Protein AF-A0A067FEU2-F1 (afdb_monomer_lite)

Foldseek 3Di:
DVVVVVVVLVVVCVVCLQDLVSLVVSLVSCVVVVNLVVSVVSLVVSVVVVYDPVSLVVVLVSCVVVVVLVVSLVSLVVNCVSCVPDLVSLLVNLVSCLVVLNLVVSLVSLVSNQVSCLVPVDPCNLVSLLSNLVCCCVRDPPNPLVVSVVSLVVCVVRDDPVSCPVSVVSVVVSCVVPHPPQPVLVVVLVVLLVVLVVVCVVPVLPLVSLVVNLVSVVVNLPPVVNVVSLVSNLVPDDDQPDPVSVVSSLVSLVVVLVCCVPRVVCLPVSLVSLVVSVVCCVVRPLDDPPPVSLVVSLVSCVVVVNVVVNLVSLVVVCVSPVQEPVSLLVNLVSCVVVVVNVVSVVSLVSSVPDPHHDCVVSSVD

Organism: Citrus sinensis (NCBI:txid2711)

Secondary structure (DSSP, 8-state):
-HHHHHHHHHHHHHH-TT-HHHHHHHHHHHHHTT-HHHHHHHHHHHHHT---HHHHHHHHHHHHHTT-HHHHHHHHHHHHHH-TT-HHHHHHHHHHHHHHT-HHHHHHHHHHHHHHHHHTT-TTHHHHHHHHHHHHHHS-SS--HHHHHHHHHHHHHHS-TTTHHHHHHHHHHHHHHHS-HHHHHHHHHHHHHHHHHHHHHH-TT-HHHHHHHHHHHHHHT-HHHHHHHHHHHHHSPPPTT-HHHHHHHHHHHHHHHHHIIIII--HHHHHHHHHHHHHHHHHH-TT---HHHHHHHHHHHHHTT-HHHHHHHHHHHHHH-TT-HHHHHHHHHHHHHTT-HHHHHHHHHHHHT-S--S-GGGT--

Sequence (365 aa):
FIDHGRNAWDRVVTLSPRVDQLWNNYIRMEENLGNVAGARQIFERWMHWMPDHEGWLSYIKFKLRYNEVQRARHIFERLVQCHPYNLSAWINFADFEMKMGEVDRARNVYECAVEIFLADDHDEAEQLFVAFAKFEEMGCNCKETDRARCIYKFALDRIPKGRAEDLYRKFLAFEKQYGDREGIEDAIAGKMRLQYEDGVRKNPMNYDTWFDYIRLEERVGNQERVREVYERAIANVPPAEEKRYWQRYIYLWINYALYKEVDAGDLERTRDVYRTLFIFYFSFSPRMEERRIFKKYIEMELCLGNIDPCRKLYEKYLEWSPENCYAWSKYTELEKSLDETERARAIFELAIAQPILDLPEFLWK

Radius of gyration: 33.31 Å; chains: 1; bounding box: 72×47×94 Å

pLDDT: mean 75.09, std 8.38, range [49.53, 86.19]

InterPro domains:
  IPR003107 HAT (Half-A-TPR) repeat [SM00386] (2-32)
  IPR003107 HAT (Half-A-TPR) repeat [SM00386] (34-65)
  IPR003107 HAT (Half-A-TPR) repeat [SM00386] (67-99)
  IPR003107 HAT (Half-A-TPR) repeat [SM00386] (101-138)
  IPR003107 HAT (Half-A-TPR) repeat [SM00386] (143-177)
  IPR003107 HAT (Half-A-TPR) repeat [SM00386] (187-219)
  IPR003107 HAT (Half-A-TPR) repeat [SM00386] (221-255)
  IPR003107 HAT (Half-A-TPR) repeat [SM00386] (265-303)
  IPR003107 HAT (Half-A-TPR) repeat [SM00386] (305-337)
  IPR011990 Tetratricopeptide-like helical domain superfamily [G3DSA:1.25.40.10] (1-189)
  IPR011990 Tetratricopeptide-like helical domain superfamily [G3DSA:1.25.40.10] (190-365)
  IPR011990 Tetratricopeptide-like helical domain superfamily [SSF48452] (2-360)
  IPR045075 Pre-mRNA-splicing factor Syf1-like [PTHR11246] (2-275)
  IPR055430 Pre-mRNA-splicing factor Syf1/CRNKL1-like, C-terminal HAT-repeats domain [PF23231] (5-116)
  IPR055433 Pre-mRNA-splicing factor Syf1-like, N-terminal HAT-repeats domain [PF23233] (194-349)

Structure (mmCIF, N/CA/C/O backbone):
data_AF-A0A067FEU2-F1
#
_entry.id   AF-A0A067FEU2-F1
#
loop_
_atom_site.group_PDB
_atom_site.id
_atom_site.type_symbol
_atom_site.label_atom_id
_atom_site.label_alt_id
_atom_site.label_comp_id
_atom_site.label_asym_id
_atom_site.label_entity_id
_atom_site.label_seq_id
_atom_site.pdbx_PDB_ins_code
_atom_site.Cartn_x
_atom_site.Cartn_y
_atom_site.Cartn_z
_atom_site.occupancy
_atom_site.B_iso_or_equiv
_atom_site.auth_seq_id
_atom_site.auth_comp_id
_atom_site.auth_asym_id
_atom_site.auth_atom_id
_atom_site.pdbx_PDB_model_num
ATOM 1 N N . PHE A 1 1 ? -12.086 -26.401 53.194 1.00 63.09 1 PHE A N 1
ATOM 2 C CA . PHE A 1 1 ? -11.079 -26.527 52.115 1.00 63.09 1 PHE A CA 1
ATOM 3 C C . PHE A 1 1 ? -11.127 -25.367 51.124 1.00 63.09 1 PHE A C 1
ATOM 5 O O . PHE A 1 1 ? -10.088 -24.762 50.903 1.00 63.09 1 PHE A O 1
ATOM 12 N N . ILE A 1 2 ? -12.297 -24.996 50.588 1.00 73.81 2 ILE A N 1
ATOM 13 C CA . ILE A 1 2 ? -12.435 -23.909 49.594 1.00 73.81 2 ILE A CA 1
ATOM 14 C C . ILE A 1 2 ? -11.912 -22.558 50.116 1.00 73.81 2 ILE A C 1
ATOM 16 O O . ILE A 1 2 ? -11.103 -21.927 49.444 1.00 73.81 2 ILE A O 1
ATOM 20 N N . ASP A 1 3 ? -12.261 -22.162 51.343 1.00 77.94 3 ASP A N 1
ATOM 21 C CA . ASP A 1 3 ? -11.813 -20.872 51.904 1.00 77.94 3 ASP A CA 1
ATOM 22 C C . ASP A 1 3 ? -10.305 -20.816 52.181 1.00 77.94 3 ASP A C 1
ATOM 24 O O . ASP A 1 3 ? -9.683 -19.763 52.089 1.00 77.94 3 ASP A O 1
ATOM 28 N N . HIS A 1 4 ? -9.682 -21.967 52.456 1.00 79.06 4 HIS A N 1
ATOM 29 C CA . HIS A 1 4 ? -8.224 -22.046 52.568 1.00 79.06 4 HIS A CA 1
ATOM 30 C C . HIS A 1 4 ? -7.561 -21.874 51.195 1.00 79.06 4 HIS A C 1
ATOM 32 O O . HIS A 1 4 ? -6.531 -21.212 51.097 1.00 79.06 4 HIS A O 1
ATOM 38 N N . GLY A 1 5 ? -8.180 -22.411 50.136 1.00 79.88 5 GLY A N 1
ATOM 39 C CA . GLY A 1 5 ? -7.764 -22.188 48.752 1.00 79.88 5 GLY A CA 1
ATOM 40 C C . GLY A 1 5 ? -7.872 -20.720 48.337 1.00 79.88 5 GLY A C 1
ATOM 41 O O . GLY A 1 5 ? -6.917 -20.184 47.786 1.00 79.88 5 GLY A O 1
ATOM 42 N N . ARG A 1 6 ? -8.978 -20.041 48.678 1.00 83.12 6 ARG A N 1
ATOM 43 C CA . ARG A 1 6 ? -9.155 -18.592 48.445 1.00 83.12 6 ARG A CA 1
ATOM 44 C C . ARG A 1 6 ? -8.090 -17.761 49.149 1.00 83.12 6 ARG A C 1
ATOM 46 O O . ARG A 1 6 ? -7.426 -16.959 48.507 1.00 83.12 6 ARG A O 1
ATOM 53 N N . ASN A 1 7 ? -7.843 -18.032 50.431 1.00 83.19 7 ASN A N 1
ATOM 54 C CA . ASN A 1 7 ? -6.806 -17.336 51.198 1.00 83.19 7 ASN A CA 1
ATOM 55 C C . ASN A 1 7 ? -5.394 -17.555 50.625 1.00 83.19 7 ASN A C 1
ATOM 57 O O . ASN A 1 7 ? -4.567 -16.642 50.658 1.00 83.19 7 ASN A O 1
ATOM 61 N N . ALA A 1 8 ? -5.103 -18.753 50.106 1.00 83.12 8 ALA A N 1
ATOM 62 C CA . ALA A 1 8 ? -3.834 -19.035 49.444 1.00 83.12 8 ALA A CA 1
ATOM 63 C C . ALA A 1 8 ? -3.700 -18.239 48.138 1.00 83.12 8 ALA A C 1
ATOM 65 O O . ALA A 1 8 ? -2.690 -17.561 47.946 1.00 83.12 8 ALA A O 1
ATOM 66 N N . TRP A 1 9 ? -4.727 -18.254 47.284 1.00 82.81 9 TRP A N 1
ATOM 67 C CA . TRP A 1 9 ? -4.737 -17.477 46.044 1.00 82.81 9 TRP A CA 1
ATOM 68 C C . TRP A 1 9 ? -4.676 -15.971 46.293 1.00 82.81 9 TRP A C 1
ATOM 70 O O . TRP A 1 9 ? -3.902 -15.287 45.631 1.00 82.81 9 TRP A O 1
ATOM 80 N N . ASP A 1 10 ? -5.398 -15.450 47.284 1.00 83.56 10 ASP A N 1
ATOM 81 C CA . ASP A 1 10 ? -5.357 -14.031 47.643 1.00 83.56 10 ASP A CA 1
ATOM 82 C C . ASP A 1 10 ? -3.965 -13.579 48.090 1.00 83.56 10 ASP A C 1
ATOM 84 O O . ASP A 1 10 ? -3.508 -12.510 47.683 1.00 83.56 10 ASP A O 1
ATOM 88 N N . ARG A 1 11 ? -3.255 -14.400 48.873 1.00 82.19 11 ARG A N 1
ATOM 89 C CA . ARG A 1 11 ? -1.849 -14.139 49.226 1.00 82.19 11 ARG A CA 1
ATOM 90 C C . ARG A 1 11 ? -0.932 -14.184 48.009 1.00 82.19 11 ARG A C 1
ATOM 92 O O . ARG A 1 11 ? -0.100 -13.306 47.840 1.00 82.19 11 ARG A O 1
ATOM 99 N N . VAL A 1 12 ? -1.081 -15.186 47.149 1.00 83.75 12 VAL A N 1
ATOM 100 C CA . VAL A 1 12 ? -0.236 -15.353 45.955 1.00 83.75 12 VAL A CA 1
ATOM 101 C C . VAL A 1 12 ? -0.394 -14.171 44.999 1.00 83.75 12 VAL A C 1
ATOM 103 O O . VAL A 1 12 ? 0.584 -13.604 44.517 1.00 83.75 12 VAL A O 1
ATOM 106 N N . VAL A 1 13 ? -1.635 -13.758 44.782 1.00 80.75 13 VAL A N 1
ATOM 107 C CA . VAL A 1 13 ? -1.997 -12.670 43.882 1.00 80.75 13 VAL A CA 1
ATOM 108 C C . VAL A 1 13 ? -1.584 -11.298 44.435 1.00 80.75 13 VAL A C 1
ATOM 110 O O . VAL A 1 13 ? -1.183 -10.426 43.668 1.00 80.75 13 VAL A O 1
ATOM 113 N N . THR A 1 14 ? -1.623 -11.099 45.756 1.00 81.44 14 THR A N 1
ATOM 114 C CA . THR A 1 14 ? -1.113 -9.862 46.380 1.00 81.44 14 THR A CA 1
ATOM 115 C C . THR A 1 14 ? 0.412 -9.794 46.403 1.00 81.44 14 THR A C 1
ATOM 117 O O . THR A 1 14 ? 0.970 -8.709 46.264 1.00 81.44 14 THR A O 1
ATOM 120 N N . LEU A 1 15 ? 1.098 -10.933 46.533 1.00 80.31 15 LEU A N 1
ATOM 121 C CA . LEU A 1 15 ? 2.562 -10.999 46.511 1.00 80.31 15 LEU A CA 1
ATOM 122 C C . LEU A 1 15 ? 3.144 -10.860 45.099 1.00 80.31 15 LEU A C 1
ATOM 124 O O . LEU A 1 15 ? 4.279 -10.417 44.941 1.00 80.31 15 LEU A O 1
ATOM 128 N N . SER A 1 16 ? 2.409 -11.265 44.064 1.00 76.38 16 SER A N 1
ATOM 129 C CA . SER A 1 16 ? 2.882 -11.240 42.673 1.00 76.38 16 SER A CA 1
ATOM 130 C C . SER A 1 16 ? 1.790 -10.777 41.699 1.00 76.38 16 SER A C 1
ATOM 132 O O . SER A 1 16 ? 1.332 -11.556 40.861 1.00 76.38 16 SER A O 1
ATOM 134 N N . PRO A 1 17 ? 1.391 -9.492 41.757 1.00 75.50 17 PRO A N 1
ATOM 135 C CA . PRO A 1 17 ? 0.257 -8.971 40.991 1.00 75.50 17 PRO A CA 1
ATOM 136 C C . PRO A 1 17 ? 0.505 -8.869 39.480 1.00 75.50 17 PRO A C 1
ATOM 138 O O . PRO A 1 17 ? -0.455 -8.762 38.727 1.00 75.50 17 PRO A O 1
ATOM 141 N N . ARG A 1 18 ? 1.762 -8.932 39.020 1.00 73.19 18 ARG A N 1
ATOM 142 C CA . ARG A 1 18 ? 2.135 -8.827 37.594 1.00 73.19 18 ARG A CA 1
ATOM 143 C C . ARG A 1 18 ? 2.068 -10.147 36.818 1.00 73.19 18 ARG A C 1
ATOM 145 O O . ARG A 1 18 ? 2.332 -10.156 35.624 1.00 73.19 18 ARG A O 1
ATOM 152 N N . VAL A 1 19 ? 1.795 -11.271 37.483 1.00 80.44 19 VAL A N 1
ATOM 153 C CA . VAL A 1 19 ? 1.777 -12.585 36.826 1.00 80.44 19 VAL A CA 1
ATOM 154 C C . VAL A 1 19 ? 0.343 -12.945 36.447 1.00 80.44 19 VAL A C 1
ATOM 156 O O . VAL A 1 19 ? -0.410 -13.501 37.248 1.00 80.44 19 VAL A O 1
ATOM 159 N N . ASP A 1 20 ? -0.022 -12.671 35.197 1.00 77.81 20 ASP A N 1
ATOM 160 C CA . ASP A 1 20 ? -1.381 -12.859 34.669 1.00 77.81 20 ASP A CA 1
ATOM 161 C C . ASP A 1 20 ? -1.891 -14.303 34.784 1.00 77.81 20 ASP A C 1
ATOM 163 O O . ASP A 1 20 ? -3.073 -14.548 35.035 1.00 77.81 20 ASP A O 1
ATOM 167 N N . GLN A 1 21 ? -0.995 -15.291 34.689 1.00 82.88 21 GLN A N 1
ATOM 168 C CA . GLN A 1 21 ? -1.349 -16.702 34.863 1.00 82.88 21 GLN A CA 1
ATOM 169 C C . GLN A 1 21 ? -1.930 -17.006 36.253 1.00 82.88 21 GLN A C 1
ATOM 171 O O . GLN A 1 21 ? -2.812 -17.859 36.372 1.00 82.88 21 GLN A O 1
ATOM 176 N N . LEU A 1 22 ? -1.466 -16.321 37.305 1.00 84.12 22 LEU A N 1
ATOM 177 C CA . LEU A 1 22 ? -1.954 -16.536 38.672 1.00 84.12 22 LEU A CA 1
ATOM 178 C C . LEU A 1 22 ? -3.388 -16.029 38.820 1.00 84.12 22 LEU A C 1
ATOM 180 O O . LEU A 1 22 ? -4.237 -16.737 39.362 1.00 84.12 22 LEU A O 1
ATOM 184 N N . TRP A 1 23 ? -3.672 -14.851 38.267 1.00 83.06 23 TRP A N 1
ATOM 185 C CA . TRP A 1 23 ? -5.020 -14.293 38.224 1.00 83.06 23 TRP A CA 1
ATOM 186 C C . TRP A 1 23 ? -5.969 -15.180 37.420 1.00 83.06 23 TRP A C 1
ATOM 188 O O . TRP A 1 23 ? -7.028 -15.550 37.924 1.00 83.06 23 TRP A O 1
ATOM 198 N N . ASN A 1 24 ? -5.561 -15.610 36.224 1.00 83.38 24 ASN A N 1
ATOM 199 C CA . ASN A 1 24 ? -6.358 -16.501 35.378 1.00 83.38 24 ASN A CA 1
ATOM 200 C C . ASN A 1 24 ? -6.674 -17.838 36.064 1.00 83.38 24 ASN A C 1
ATOM 202 O O . ASN A 1 24 ? -7.804 -18.325 35.991 1.00 83.38 24 ASN A O 1
ATOM 206 N N . ASN A 1 25 ? -5.706 -18.425 36.773 1.00 84.00 25 ASN A N 1
ATOM 207 C CA . ASN A 1 25 ? -5.923 -19.656 37.531 1.00 84.00 25 ASN A CA 1
ATOM 208 C C . ASN A 1 25 ? -6.874 -19.451 38.720 1.00 84.00 25 ASN A C 1
ATOM 210 O O . ASN A 1 25 ? -7.720 -20.315 38.965 1.00 84.00 25 ASN A O 1
ATOM 214 N N . TYR A 1 26 ? -6.778 -18.314 39.416 1.00 82.94 26 TYR A N 1
ATOM 215 C CA . TYR A 1 26 ? -7.684 -17.979 40.515 1.00 82.94 26 TYR A CA 1
ATOM 216 C C . TYR A 1 26 ? -9.119 -17.745 40.021 1.00 82.94 26 TYR A C 1
ATOM 218 O O . TYR A 1 26 ? -10.072 -18.292 40.574 1.00 82.94 26 TYR A O 1
ATOM 226 N N . ILE A 1 27 ? -9.274 -17.017 38.915 1.00 84.25 27 ILE A N 1
ATOM 227 C CA . ILE A 1 27 ? -10.567 -16.796 38.260 1.00 84.25 27 ILE A CA 1
ATOM 228 C C . ILE A 1 27 ? -11.171 -18.127 37.813 1.00 84.25 27 ILE A C 1
ATOM 230 O O . ILE A 1 27 ? -12.329 -18.400 38.118 1.00 84.25 27 ILE A O 1
ATOM 234 N N . ARG A 1 28 ? -10.387 -18.996 37.162 1.00 83.38 28 ARG A N 1
ATOM 235 C CA . ARG A 1 28 ? -10.848 -20.324 36.731 1.00 83.38 28 ARG A CA 1
ATOM 236 C C . ARG A 1 28 ? -11.311 -21.183 37.909 1.00 83.38 28 ARG A C 1
ATOM 238 O O . ARG A 1 28 ? -12.277 -21.929 37.773 1.00 83.38 28 ARG A O 1
ATOM 245 N N . MET A 1 29 ? -10.651 -21.081 39.065 1.00 84.31 29 MET A N 1
ATOM 246 C CA . MET A 1 29 ? -11.108 -21.748 40.285 1.00 84.31 29 MET A CA 1
ATOM 247 C C . MET A 1 29 ? -12.489 -21.234 40.716 1.00 84.31 29 MET A C 1
ATOM 249 O O . MET A 1 29 ? -13.373 -22.052 40.961 1.00 84.31 29 MET A O 1
ATOM 253 N N . GLU A 1 30 ? -12.702 -19.917 40.790 1.00 82.69 30 GLU A N 1
ATOM 254 C CA . GLU A 1 30 ? -14.010 -19.357 41.174 1.00 82.69 30 GLU A CA 1
ATOM 255 C C . GLU A 1 30 ? -15.107 -19.635 40.132 1.00 82.69 30 GLU A C 1
ATOM 257 O O . GLU A 1 30 ? -16.259 -19.860 40.508 1.00 82.69 30 GLU A O 1
ATOM 262 N N . GLU A 1 31 ? -14.765 -19.691 38.840 1.00 81.38 31 GLU A N 1
ATOM 263 C CA . GLU A 1 31 ? -15.691 -20.106 37.777 1.00 81.38 31 GLU A CA 1
ATOM 264 C C . GLU A 1 31 ? -16.116 -21.569 37.926 1.00 81.38 31 GLU A C 1
ATOM 266 O O . GLU A 1 31 ? -17.307 -21.867 37.851 1.00 81.38 31 GLU A O 1
ATOM 271 N N . ASN A 1 32 ? -15.174 -22.475 38.214 1.00 83.94 32 ASN A N 1
ATOM 272 C CA . ASN A 1 32 ? -15.478 -23.888 38.467 1.00 83.94 32 ASN A CA 1
ATOM 273 C C . ASN A 1 32 ? -16.367 -24.085 39.706 1.00 83.94 32 ASN A C 1
ATOM 275 O O . ASN A 1 32 ? -17.095 -25.069 39.798 1.00 83.94 32 ASN A O 1
ATOM 279 N N . LEU A 1 33 ? -16.313 -23.149 40.656 1.00 82.94 33 LEU A N 1
ATOM 280 C CA . LEU A 1 33 ? -17.170 -23.124 41.841 1.00 82.94 33 LEU A CA 1
ATOM 281 C C . LEU A 1 33 ? -18.539 -22.465 41.581 1.00 82.94 33 LEU A C 1
ATOM 283 O O . LEU A 1 33 ? -19.363 -22.407 42.493 1.00 82.94 33 LEU A O 1
ATOM 287 N N . GLY A 1 34 ? -18.789 -21.947 40.372 1.00 80.88 34 GLY A N 1
ATOM 288 C CA . GLY A 1 34 ? -20.023 -21.243 40.007 1.00 80.88 34 GLY A CA 1
ATOM 289 C C . GLY A 1 34 ? -20.164 -19.848 40.630 1.00 80.88 34 GLY A C 1
ATOM 290 O O . GLY A 1 34 ? -21.225 -19.229 40.537 1.00 80.88 34 GLY A O 1
ATOM 291 N N . ASN A 1 35 ? -19.113 -19.318 41.265 1.00 85.00 35 ASN A N 1
ATOM 292 C CA . ASN A 1 35 ? -19.154 -18.036 41.965 1.00 85.00 35 ASN A CA 1
ATOM 293 C C . ASN A 1 35 ? -18.825 -16.862 41.028 1.00 85.00 35 ASN A C 1
ATOM 295 O O . ASN A 1 35 ? -17.770 -16.228 41.103 1.00 85.00 35 ASN A O 1
ATOM 299 N N . VAL A 1 36 ? -19.777 -16.525 40.158 1.00 81.44 36 VAL A N 1
ATOM 300 C CA . VAL A 1 36 ? -19.650 -15.431 39.174 1.00 81.44 36 VAL A CA 1
ATOM 301 C C . VAL A 1 36 ? -19.446 -14.064 39.849 1.00 81.44 36 VAL A C 1
ATOM 303 O O . VAL A 1 36 ? -18.829 -13.162 39.284 1.00 81.44 36 VAL A O 1
ATOM 306 N N . ALA A 1 37 ? -19.970 -13.862 41.062 1.00 82.50 37 ALA A N 1
ATOM 307 C CA . ALA A 1 37 ? -19.765 -12.626 41.821 1.00 82.50 37 ALA A CA 1
ATOM 308 C C . ALA A 1 37 ? -18.325 -12.501 42.346 1.00 82.50 37 ALA A C 1
ATOM 310 O O . ALA A 1 37 ? -17.720 -11.440 42.191 1.00 82.50 37 ALA A O 1
ATOM 311 N N . GLY A 1 38 ? -17.761 -13.586 42.885 1.00 82.12 38 GLY A N 1
ATOM 312 C CA . GLY A 1 38 ? -16.362 -13.636 43.322 1.00 82.12 38 GLY A CA 1
ATOM 313 C C . GLY A 1 38 ? -15.387 -13.443 42.164 1.00 82.12 38 GLY A C 1
ATOM 314 O O . GLY A 1 38 ? -14.509 -12.586 42.241 1.00 82.12 38 GLY A O 1
ATOM 315 N N . ALA A 1 39 ? -15.609 -14.139 41.043 1.00 82.94 39 ALA A N 1
ATOM 316 C CA . ALA A 1 39 ? -14.800 -13.969 39.835 1.00 82.94 39 ALA A CA 1
ATOM 317 C C . ALA A 1 39 ? -14.766 -12.503 39.359 1.00 82.94 39 ALA A C 1
ATOM 319 O O . ALA A 1 39 ? -13.707 -11.989 39.009 1.00 82.94 39 ALA A O 1
ATOM 320 N N . ARG A 1 40 ? -15.900 -11.785 39.423 1.00 83.06 40 ARG A N 1
ATOM 321 C CA . ARG A 1 40 ? -15.969 -10.350 39.086 1.00 83.06 40 ARG A CA 1
ATOM 322 C C . ARG A 1 40 ? -15.129 -9.477 40.015 1.00 83.06 40 ARG A C 1
ATOM 324 O O . ARG A 1 40 ? -14.421 -8.605 39.529 1.00 83.06 40 ARG A O 1
ATOM 331 N N . GLN A 1 41 ? -15.195 -9.703 41.325 1.00 85.06 41 GLN A N 1
ATOM 332 C CA . GLN A 1 41 ? -14.386 -8.939 42.280 1.00 85.06 41 GLN A CA 1
ATOM 333 C C . GLN A 1 41 ? -12.889 -9.162 42.057 1.00 85.06 41 GLN A C 1
ATOM 335 O O . GLN A 1 41 ? -12.107 -8.218 42.142 1.00 85.06 41 GLN A O 1
ATOM 340 N N . ILE A 1 42 ? -12.496 -10.393 41.718 1.00 83.38 42 ILE A N 1
ATOM 341 C CA . ILE A 1 42 ? -11.107 -10.722 41.389 1.00 83.38 42 ILE A CA 1
ATOM 342 C C . ILE A 1 42 ? -10.674 -9.990 40.118 1.00 83.38 42 ILE A C 1
ATOM 344 O O . ILE A 1 42 ? -9.600 -9.397 40.118 1.00 83.38 42 ILE A O 1
ATOM 348 N N . PHE A 1 43 ? -11.511 -9.965 39.076 1.00 83.31 43 PHE A N 1
ATOM 349 C CA . PHE A 1 43 ? -11.232 -9.191 37.866 1.00 83.31 43 PHE A CA 1
ATOM 350 C C . PHE A 1 43 ? -11.105 -7.689 38.142 1.00 83.31 43 PHE A C 1
ATOM 352 O O . PHE A 1 43 ? -10.131 -7.093 37.703 1.00 83.31 43 PHE A O 1
ATOM 359 N N . GLU A 1 44 ? -12.012 -7.069 38.903 1.00 83.94 44 GLU A N 1
ATOM 360 C CA . GLU A 1 44 ? -11.884 -5.643 39.254 1.00 83.94 44 GLU A CA 1
ATOM 361 C C . GLU A 1 44 ? -10.600 -5.362 40.046 1.00 83.94 44 GLU A C 1
ATOM 363 O O . GLU A 1 44 ? -9.910 -4.373 39.789 1.00 83.94 44 GLU A O 1
ATOM 368 N N . ARG A 1 45 ? -10.228 -6.265 40.966 1.00 83.06 45 ARG A N 1
ATOM 369 C CA . ARG A 1 45 ? -8.962 -6.162 41.700 1.00 83.06 45 ARG A CA 1
ATOM 370 C C . ARG A 1 45 ? -7.763 -6.309 40.770 1.00 83.06 45 ARG A C 1
ATOM 372 O O . ARG A 1 45 ? -6.783 -5.600 40.959 1.00 83.06 45 ARG A O 1
ATOM 379 N N . TRP A 1 46 ? -7.838 -7.191 39.778 1.00 82.25 46 TRP A N 1
ATOM 380 C CA . TRP A 1 46 ? -6.792 -7.363 38.773 1.00 82.25 46 TRP A CA 1
ATOM 381 C C . TRP A 1 46 ? -6.636 -6.102 37.922 1.00 82.25 46 TRP A C 1
ATOM 383 O O . TRP A 1 46 ? -5.523 -5.611 37.780 1.00 82.25 46 TRP A O 1
ATOM 393 N N . MET A 1 47 ? -7.744 -5.512 37.461 1.00 81.88 47 MET A N 1
ATOM 394 C CA . MET A 1 47 ? -7.742 -4.288 36.650 1.00 81.88 47 MET A CA 1
ATOM 395 C C . MET A 1 47 ? -7.179 -3.069 37.394 1.00 81.88 47 MET A C 1
ATOM 397 O O . MET A 1 47 ? -6.626 -2.174 36.759 1.00 81.88 47 MET A O 1
ATOM 401 N N . HIS A 1 48 ? -7.263 -3.034 38.729 1.00 80.94 48 HIS A N 1
ATOM 402 C CA . HIS A 1 48 ? -6.621 -1.985 39.530 1.00 80.94 48 HIS A CA 1
ATOM 403 C C . HIS A 1 48 ? -5.092 -1.973 39.381 1.00 80.94 48 HIS A C 1
ATOM 405 O O . HIS A 1 48 ? -4.474 -0.916 39.460 1.00 80.94 48 HIS A O 1
ATOM 411 N N . TRP A 1 49 ? -4.482 -3.131 39.117 1.00 78.00 49 TRP A N 1
ATOM 412 C CA . TRP A 1 49 ? -3.042 -3.248 38.878 1.00 78.00 49 TRP A CA 1
ATOM 413 C C . TRP A 1 49 ? -2.629 -2.913 37.439 1.00 78.00 49 TRP A C 1
ATOM 415 O O . TRP A 1 49 ? -1.449 -3.041 37.127 1.00 78.00 49 TRP A O 1
ATOM 425 N N . MET A 1 50 ? -3.573 -2.483 36.590 1.00 73.06 50 MET A N 1
ATOM 426 C CA . MET A 1 50 ? -3.367 -2.175 35.169 1.00 73.06 50 MET A CA 1
ATOM 427 C C . MET A 1 50 ? -2.622 -3.300 34.428 1.00 73.06 50 MET A C 1
ATOM 429 O O . MET A 1 50 ? -1.467 -3.128 34.037 1.00 73.06 50 MET A O 1
ATOM 433 N N . PRO A 1 51 ? -3.262 -4.469 34.249 1.00 75.50 51 PRO A N 1
ATOM 434 C CA . PRO A 1 51 ? -2.646 -5.592 33.563 1.00 75.50 51 PRO A CA 1
ATOM 435 C C . PRO A 1 51 ? -2.452 -5.303 32.074 1.00 75.50 51 PRO A C 1
ATOM 437 O O . PRO A 1 51 ? -3.004 -4.338 31.524 1.00 75.50 51 PRO A O 1
ATOM 440 N N . ASP A 1 52 ? -1.671 -6.167 31.429 1.00 76.00 52 ASP A N 1
ATOM 441 C CA . ASP A 1 52 ? -1.434 -6.105 29.992 1.00 76.00 52 ASP A CA 1
ATOM 442 C C . ASP A 1 52 ? -2.737 -6.353 29.203 1.00 76.00 52 ASP A C 1
ATOM 444 O O . ASP A 1 52 ? -3.747 -6.826 29.741 1.00 76.00 52 ASP A O 1
ATOM 448 N N . HIS A 1 53 ? -2.725 -6.030 27.912 1.00 75.00 53 HIS A N 1
ATOM 449 C CA . HIS A 1 53 ? -3.867 -6.127 27.000 1.00 75.00 53 HIS A CA 1
ATOM 450 C C . HIS A 1 53 ? -4.585 -7.491 27.070 1.00 75.00 53 HIS A C 1
ATOM 452 O O . HIS A 1 53 ? -5.819 -7.551 27.057 1.00 75.00 53 HIS A O 1
ATOM 458 N N . GLU A 1 54 ? -3.845 -8.592 27.233 1.00 78.38 54 GLU A N 1
ATOM 459 C CA . GLU A 1 54 ? -4.422 -9.937 27.368 1.00 78.38 54 GLU A CA 1
ATOM 460 C C . GLU A 1 54 ? -5.284 -10.121 28.629 1.00 78.38 54 GLU A C 1
ATOM 462 O O . GLU A 1 54 ? -6.295 -10.840 28.600 1.00 78.38 54 GLU A O 1
ATOM 467 N N . GLY A 1 55 ? -4.930 -9.456 29.732 1.00 81.62 55 GLY A N 1
ATOM 468 C CA . GLY A 1 55 ? -5.696 -9.496 30.978 1.00 81.62 55 GLY A CA 1
ATOM 469 C C . GLY A 1 55 ? -7.063 -8.831 30.825 1.00 81.62 55 GLY A C 1
ATOM 470 O O . GLY A 1 55 ? -8.093 -9.401 31.204 1.00 81.62 55 GLY A O 1
ATOM 471 N N . TRP A 1 56 ? -7.098 -7.672 30.166 1.00 83.62 56 TRP A N 1
ATOM 472 C CA . TRP A 1 56 ? -8.342 -6.970 29.843 1.00 83.62 56 TRP A CA 1
ATOM 473 C C . TRP A 1 56 ? -9.228 -7.774 28.887 1.00 83.62 56 TRP A C 1
ATOM 475 O O . TRP A 1 56 ? -10.426 -7.934 29.140 1.00 83.62 56 TRP A O 1
ATOM 485 N N . LEU A 1 57 ? -8.647 -8.368 27.838 1.00 83.75 57 LEU A N 1
ATOM 486 C CA . LEU A 1 57 ? -9.384 -9.243 26.922 1.00 83.75 57 LEU A CA 1
ATOM 487 C C . LEU A 1 57 ? -9.974 -10.469 27.628 1.00 83.75 57 LEU A C 1
ATOM 489 O O . LEU A 1 57 ? -11.078 -10.902 27.291 1.00 83.75 57 LEU A O 1
ATOM 493 N N . SER A 1 58 ? -9.270 -11.029 28.613 1.00 84.25 58 SER A N 1
ATOM 494 C CA . SER A 1 58 ? -9.778 -12.145 29.419 1.00 84.25 58 SER A CA 1
ATOM 495 C C . SER A 1 58 ? -11.011 -11.735 30.230 1.00 84.25 58 SER A C 1
ATOM 497 O O . SER A 1 58 ? -11.986 -12.491 30.292 1.00 84.25 58 SER A O 1
ATOM 499 N N . TYR A 1 59 ? -11.029 -10.508 30.763 1.00 83.06 59 TYR A N 1
ATOM 500 C CA . TYR A 1 59 ? -12.193 -9.973 31.470 1.00 83.06 59 TYR A CA 1
ATOM 501 C C . TYR A 1 59 ? -13.384 -9.724 30.538 1.00 83.06 59 TYR A C 1
ATOM 503 O O . TYR A 1 59 ? -14.522 -10.081 30.853 1.00 83.06 59 TYR A O 1
ATOM 511 N N . ILE A 1 60 ? -13.125 -9.185 29.349 1.00 84.44 60 ILE A N 1
ATOM 512 C CA . ILE A 1 60 ? -14.151 -8.979 28.322 1.00 84.44 60 ILE A CA 1
ATOM 513 C C . ILE A 1 60 ? -14.750 -10.321 27.890 1.00 84.44 60 ILE A C 1
ATOM 515 O O . ILE A 1 60 ? -15.970 -10.484 27.910 1.00 84.44 60 ILE A O 1
ATOM 519 N N . LYS A 1 61 ? -13.915 -11.320 27.574 1.00 85.06 61 LYS A N 1
ATOM 520 C CA . LYS A 1 61 ? -14.370 -12.674 27.211 1.00 85.06 61 LYS A CA 1
ATOM 521 C C . LYS A 1 61 ? -15.230 -13.288 28.312 1.00 85.06 61 LYS A C 1
ATOM 523 O O . LYS A 1 61 ? -16.270 -13.869 28.010 1.00 85.06 61 LYS A O 1
ATOM 528 N N . PHE A 1 62 ? -14.841 -13.118 29.578 1.00 84.25 62 PHE A N 1
ATOM 529 C CA . PHE A 1 62 ? -15.655 -13.530 30.720 1.00 84.25 62 PHE A CA 1
ATOM 530 C C . PHE A 1 62 ? -17.046 -12.884 30.671 1.00 84.25 62 PHE A C 1
ATOM 532 O O . PHE A 1 62 ? -18.047 -13.593 30.719 1.00 84.25 62 PHE A O 1
ATOM 539 N N . LYS A 1 63 ? -17.135 -11.561 30.499 1.00 82.19 63 LYS A N 1
ATOM 540 C CA . LYS A 1 63 ? -18.420 -10.843 30.439 1.00 82.19 63 LYS A CA 1
ATOM 541 C C . LYS A 1 63 ? -19.295 -11.238 29.257 1.00 82.19 63 LYS A C 1
ATOM 543 O O . LYS A 1 63 ? -20.509 -11.354 29.424 1.00 82.19 63 LYS A O 1
ATOM 548 N N . LEU A 1 64 ? -18.689 -11.489 28.099 1.00 83.88 64 LEU A N 1
ATOM 549 C CA . LEU A 1 64 ? -19.402 -11.954 26.910 1.00 83.88 64 LEU A CA 1
ATOM 550 C C . LEU A 1 64 ? -20.015 -13.343 27.117 1.00 83.88 64 LEU A C 1
ATOM 552 O O . LEU A 1 64 ? -21.151 -13.558 26.702 1.00 83.88 64 LEU A O 1
ATOM 556 N N . ARG A 1 65 ? -19.339 -14.255 27.836 1.00 82.69 65 ARG A N 1
ATOM 557 C CA . ARG A 1 65 ? -19.902 -15.582 28.171 1.00 82.69 65 ARG A CA 1
ATOM 558 C C . ARG A 1 65 ? -21.185 -15.502 29.001 1.00 82.69 65 ARG A C 1
ATOM 560 O O . ARG A 1 65 ? -22.057 -16.345 28.837 1.00 82.69 65 ARG A O 1
ATOM 567 N N . TYR A 1 66 ? -21.313 -14.489 29.858 1.00 82.31 66 TYR A N 1
ATOM 568 C CA . TYR A 1 66 ? -22.513 -14.257 30.675 1.00 82.31 66 TYR A CA 1
ATOM 569 C C . TYR A 1 66 ? -23.513 -13.283 30.031 1.00 82.31 66 TYR A C 1
ATOM 571 O O . TYR A 1 66 ? -24.442 -12.836 30.699 1.00 82.31 66 TYR A O 1
ATOM 579 N N . ASN A 1 67 ? -23.335 -12.945 28.748 1.00 80.56 67 ASN A N 1
ATOM 580 C CA . ASN A 1 67 ? -24.193 -12.023 27.998 1.00 80.56 67 ASN A CA 1
ATOM 581 C C . ASN A 1 67 ? -24.327 -10.621 28.646 1.00 80.56 67 ASN A C 1
ATOM 583 O O . ASN A 1 67 ? -25.314 -9.912 28.447 1.00 80.56 67 ASN A O 1
ATOM 587 N N . GLU A 1 68 ? -23.328 -10.188 29.430 1.00 83.75 68 GLU A N 1
ATOM 588 C CA . GLU A 1 68 ? -23.301 -8.870 30.084 1.00 83.75 68 GLU A CA 1
ATOM 589 C C . GLU A 1 68 ? -22.717 -7.793 29.147 1.00 83.75 68 GLU A C 1
ATOM 591 O O . GLU A 1 68 ? -21.712 -7.148 29.454 1.00 83.75 68 GLU A O 1
ATOM 596 N N . VAL A 1 69 ? -23.358 -7.584 27.996 1.00 83.19 69 VAL A N 1
ATOM 597 C CA . VAL A 1 69 ? -22.868 -6.737 26.888 1.00 83.19 69 VAL A CA 1
ATOM 598 C C . VAL A 1 69 ? -22.529 -5.309 27.322 1.00 83.19 69 VAL A C 1
ATOM 600 O O . VAL A 1 69 ? -21.444 -4.809 27.041 1.00 83.19 69 VAL A O 1
ATOM 603 N N . GLN A 1 70 ? -23.434 -4.649 28.049 1.00 83.12 70 GLN A N 1
ATOM 604 C CA . GLN A 1 70 ? -23.235 -3.252 28.456 1.00 83.12 70 GLN A CA 1
ATOM 605 C C . GLN A 1 70 ? -22.056 -3.081 29.420 1.00 83.12 70 GLN A C 1
ATOM 607 O O . GLN A 1 70 ? -21.400 -2.046 29.438 1.00 83.12 70 GLN A O 1
ATOM 612 N N . ARG A 1 71 ? -21.750 -4.111 30.214 1.00 81.62 71 ARG A N 1
ATOM 613 C CA . ARG A 1 71 ? -20.582 -4.088 31.100 1.00 81.62 71 ARG A CA 1
ATOM 614 C C . ARG A 1 71 ? -19.302 -4.393 30.337 1.00 81.62 71 ARG A C 1
ATOM 616 O O . ARG A 1 71 ? -18.282 -3.795 30.651 1.00 81.62 71 ARG A O 1
ATOM 623 N N . ALA A 1 72 ? -19.358 -5.277 29.338 1.00 83.81 72 ALA A N 1
ATOM 624 C CA . ALA A 1 72 ? -18.235 -5.505 28.432 1.00 83.81 72 ALA A CA 1
ATOM 625 C C . ALA A 1 72 ? -17.820 -4.202 27.726 1.00 83.81 72 ALA A C 1
ATOM 627 O O . ALA A 1 72 ? -16.633 -3.897 27.696 1.00 83.81 72 ALA A O 1
ATOM 628 N N . ARG A 1 73 ? -18.789 -3.384 27.284 1.00 84.25 73 ARG A N 1
ATOM 629 C CA . ARG A 1 73 ? -18.545 -2.033 26.736 1.00 84.25 73 ARG A CA 1
ATOM 630 C C . ARG A 1 73 ? -17.780 -1.129 27.683 1.00 84.25 73 ARG A C 1
ATOM 632 O O . ARG A 1 73 ? -16.736 -0.607 27.324 1.00 84.25 73 ARG A O 1
ATOM 639 N N . HIS A 1 74 ? -18.262 -1.006 28.915 1.00 85.75 74 HIS A N 1
ATOM 640 C CA . HIS A 1 74 ? -17.601 -0.163 29.904 1.00 85.75 74 HIS A CA 1
ATOM 641 C C . HIS A 1 74 ? -16.157 -0.615 30.190 1.00 85.75 74 HIS A C 1
ATOM 643 O O . HIS A 1 74 ? -15.273 0.198 30.447 1.00 85.75 74 HIS A O 1
ATOM 649 N N . ILE A 1 75 ? -15.891 -1.922 30.123 1.00 83.56 75 ILE A N 1
ATOM 650 C CA . ILE A 1 75 ? -14.533 -2.459 30.268 1.00 83.56 75 ILE A CA 1
ATOM 651 C C . ILE A 1 75 ? -13.671 -2.116 29.048 1.00 83.56 75 ILE A C 1
ATOM 653 O O . ILE A 1 75 ? -12.502 -1.793 29.233 1.00 83.56 75 ILE A O 1
ATOM 657 N N . PHE A 1 76 ? -14.222 -2.140 27.832 1.00 83.62 76 PHE A N 1
ATOM 658 C CA . PHE A 1 76 ? -13.514 -1.683 26.633 1.00 83.62 76 PHE A CA 1
ATOM 659 C C . PHE A 1 76 ? -13.176 -0.189 26.681 1.00 83.62 76 PHE A C 1
ATOM 661 O O . PHE A 1 76 ? -12.044 0.180 26.385 1.00 83.62 76 PHE A O 1
ATOM 668 N N . GLU A 1 77 ? -14.108 0.661 27.121 1.00 85.06 77 GLU A N 1
ATOM 669 C CA . GLU A 1 77 ? -13.848 2.094 27.326 1.00 85.06 77 GLU A CA 1
ATOM 670 C C . GLU A 1 77 ? -12.693 2.308 28.316 1.00 85.06 77 GLU A C 1
ATOM 672 O O . GLU A 1 77 ? -11.785 3.099 28.064 1.00 85.06 77 GLU A O 1
ATOM 677 N N . ARG A 1 78 ? -12.678 1.547 29.420 1.00 84.06 78 ARG A N 1
ATOM 678 C CA . ARG A 1 78 ? -11.577 1.571 30.395 1.00 84.06 78 ARG A CA 1
ATOM 679 C C . ARG A 1 78 ? -10.262 1.050 29.812 1.00 84.06 78 ARG A C 1
ATOM 681 O O . ARG A 1 78 ? -9.223 1.641 30.080 1.00 84.06 78 ARG A O 1
ATOM 688 N N . LEU A 1 79 ? -10.294 -0.023 29.020 1.00 83.94 79 LEU A N 1
ATOM 689 C CA . LEU A 1 79 ? -9.115 -0.582 28.348 1.00 83.94 79 LEU A CA 1
ATOM 690 C C . LEU A 1 79 ? -8.460 0.469 27.448 1.00 83.94 79 LEU A C 1
ATOM 692 O O . LEU A 1 79 ? -7.255 0.686 27.530 1.00 83.94 79 LEU A O 1
ATOM 696 N N . VAL A 1 80 ? -9.267 1.154 26.646 1.00 83.19 80 VAL A N 1
ATOM 697 C CA . VAL A 1 80 ? -8.821 2.213 25.743 1.00 83.19 80 VAL A CA 1
ATOM 698 C C . VAL A 1 80 ? -8.255 3.419 26.505 1.00 83.19 80 VAL A C 1
ATOM 700 O O . VAL A 1 80 ? -7.235 3.972 26.107 1.00 83.19 80 VAL A O 1
ATOM 703 N N . GLN A 1 81 ? -8.858 3.799 27.635 1.00 82.44 81 GLN A N 1
ATOM 704 C CA . GLN A 1 81 ? -8.329 4.868 28.492 1.00 82.44 81 GLN A CA 1
ATOM 705 C C . GLN A 1 81 ? -7.006 4.491 29.171 1.00 82.44 81 GLN A C 1
ATOM 707 O O . GLN A 1 81 ? -6.129 5.339 29.326 1.00 82.44 81 GLN A O 1
ATOM 712 N N . CYS A 1 82 ? -6.857 3.235 29.603 1.00 79.50 82 CYS A N 1
ATOM 713 C CA . CYS A 1 82 ? -5.638 2.748 30.249 1.00 79.50 82 CYS A CA 1
ATOM 714 C C . CYS A 1 82 ? -4.493 2.534 29.256 1.00 79.50 82 CYS A C 1
ATOM 716 O O . CYS A 1 82 ? -3.340 2.773 29.611 1.00 79.50 82 CYS A O 1
ATOM 718 N N . HIS A 1 83 ? -4.810 2.105 28.031 1.00 76.31 83 HIS A N 1
ATOM 719 C CA . HIS A 1 83 ? -3.839 1.804 26.979 1.00 76.31 83 HIS A CA 1
ATOM 720 C C . HIS A 1 83 ? -4.175 2.533 25.662 1.00 76.31 83 HIS A C 1
ATOM 722 O O . HIS A 1 83 ? -4.481 1.868 24.668 1.00 76.31 83 HIS A O 1
ATOM 728 N N . PRO A 1 84 ? -4.089 3.881 25.607 1.00 74.88 84 PRO A N 1
ATOM 729 C CA . PRO A 1 84 ? -4.502 4.651 24.427 1.00 74.88 84 PRO A CA 1
ATOM 730 C C . PRO A 1 84 ? -3.695 4.341 23.163 1.00 74.88 84 PRO A C 1
ATOM 732 O O . PRO A 1 84 ? -4.235 4.409 22.064 1.00 74.88 84 PRO A O 1
ATOM 735 N N . TYR A 1 85 ? -2.426 3.956 23.317 1.00 73.88 85 TYR A N 1
ATOM 736 C CA . TYR A 1 85 ? -1.494 3.700 22.211 1.00 73.88 85 TYR A CA 1
ATOM 737 C C . TYR A 1 85 ? -1.484 2.250 21.722 1.00 73.88 85 TYR A C 1
ATOM 739 O O . TYR A 1 85 ? -0.733 1.918 20.814 1.00 73.88 85 TYR A O 1
ATOM 747 N N . ASN A 1 86 ? -2.282 1.358 22.315 1.00 79.81 86 ASN A N 1
ATOM 748 C CA . ASN A 1 86 ? -2.318 -0.031 21.874 1.00 79.81 86 ASN A CA 1
ATOM 749 C C . ASN A 1 86 ? -3.339 -0.197 20.745 1.00 79.81 86 ASN A C 1
ATOM 751 O O . ASN A 1 86 ? -4.546 -0.257 20.995 1.00 79.81 86 ASN A O 1
ATOM 755 N N . LEU A 1 87 ? -2.864 -0.321 19.505 1.00 79.75 87 LEU A N 1
ATOM 756 C CA . LEU A 1 87 ? -3.734 -0.472 18.340 1.00 79.75 87 LEU A CA 1
ATOM 757 C C . LEU A 1 87 ? -4.666 -1.692 18.443 1.00 79.75 87 LEU A C 1
ATOM 759 O O . LEU A 1 87 ? -5.831 -1.633 18.043 1.00 79.75 87 LEU A O 1
ATOM 763 N N . SER A 1 88 ? -4.177 -2.798 19.011 1.00 81.62 88 SER A N 1
ATOM 764 C CA . SER A 1 88 ? -4.963 -4.027 19.173 1.00 81.62 88 SER A CA 1
ATOM 765 C C . SER A 1 88 ? -6.202 -3.792 20.041 1.00 81.62 88 SER A C 1
ATOM 767 O O . SER A 1 88 ? -7.268 -4.331 19.743 1.00 81.62 88 SER A O 1
ATOM 769 N N . ALA A 1 89 ? -6.104 -2.939 21.068 1.00 84.00 89 ALA A N 1
ATOM 770 C CA . ALA A 1 89 ? -7.230 -2.609 21.939 1.00 84.00 89 ALA A CA 1
ATOM 771 C C . ALA A 1 89 ? -8.367 -1.918 21.169 1.00 84.00 89 ALA A C 1
ATOM 773 O O . ALA A 1 89 ? -9.529 -2.307 21.305 1.00 84.00 89 ALA A O 1
ATOM 774 N N . TRP A 1 90 ? -8.025 -0.946 20.319 1.00 85.88 90 TRP A N 1
ATOM 775 C CA . TRP A 1 90 ? -8.982 -0.217 19.484 1.00 85.88 90 TRP A CA 1
ATOM 776 C C . TRP A 1 90 ? -9.633 -1.109 18.428 1.00 85.88 90 TRP A C 1
ATOM 778 O O . TRP A 1 90 ? -10.856 -1.100 18.294 1.00 85.88 90 TRP A O 1
ATOM 788 N N . ILE A 1 91 ? -8.839 -1.935 17.735 1.00 84.94 91 ILE A N 1
ATOM 789 C CA . ILE A 1 91 ? -9.360 -2.883 16.738 1.00 84.94 91 ILE A CA 1
ATOM 790 C C . ILE A 1 91 ? -10.313 -3.884 17.403 1.00 84.94 91 ILE A C 1
ATOM 792 O O . ILE A 1 91 ? -11.421 -4.088 16.916 1.00 84.94 91 ILE A O 1
ATOM 796 N N . ASN A 1 92 ? -9.937 -4.454 18.553 1.00 85.38 92 ASN A N 1
ATOM 797 C CA . ASN A 1 92 ? -10.794 -5.396 19.277 1.00 85.38 92 ASN A CA 1
ATOM 798 C C . ASN A 1 92 ? -12.094 -4.747 19.776 1.00 85.38 92 ASN A C 1
ATOM 800 O O . ASN A 1 92 ? -13.127 -5.420 19.820 1.00 85.38 92 ASN A O 1
ATOM 804 N N . PHE A 1 93 ? -12.057 -3.467 20.163 1.00 85.31 93 PHE A N 1
ATOM 805 C CA . PHE A 1 93 ? -13.254 -2.742 20.586 1.00 85.31 93 PHE A CA 1
ATOM 806 C C . PHE A 1 93 ? -14.206 -2.494 19.411 1.00 85.31 93 PHE A C 1
ATOM 808 O O . PHE A 1 93 ? -15.405 -2.761 19.522 1.00 85.31 93 PHE A O 1
ATOM 815 N N . ALA A 1 94 ? -13.672 -2.073 18.265 1.00 85.25 94 ALA A N 1
ATOM 816 C CA . ALA A 1 94 ? -14.468 -1.881 17.061 1.00 85.25 94 ALA A CA 1
ATOM 817 C C . ALA A 1 94 ? -15.047 -3.201 16.521 1.00 85.25 94 ALA A C 1
ATOM 819 O O . ALA A 1 94 ? -16.242 -3.273 16.229 1.00 85.25 94 ALA A O 1
ATOM 820 N N . ASP A 1 95 ? -14.251 -4.277 16.488 1.00 84.62 95 ASP A N 1
ATOM 821 C CA . ASP A 1 95 ? -14.711 -5.625 16.124 1.00 84.62 95 ASP A CA 1
ATOM 822 C C . ASP A 1 95 ? -15.821 -6.126 17.058 1.00 84.62 95 ASP A C 1
ATOM 824 O O . ASP A 1 95 ? -16.726 -6.857 16.640 1.00 84.62 95 ASP A O 1
ATOM 828 N N . PHE A 1 96 ? -15.756 -5.764 18.341 1.00 86.19 96 PHE A N 1
ATOM 829 C CA . PHE A 1 96 ? -16.799 -6.084 19.305 1.00 86.19 96 PHE A CA 1
ATOM 830 C C . PHE A 1 96 ? -18.100 -5.330 19.004 1.00 86.19 96 PHE A C 1
ATOM 832 O O . PHE A 1 96 ? -19.142 -5.977 18.905 1.00 86.19 96 PHE A O 1
ATOM 839 N N . GLU A 1 97 ? -18.068 -4.011 18.806 1.00 84.25 97 GLU A N 1
ATOM 840 C CA . GLU A 1 97 ? -19.282 -3.246 18.473 1.00 84.25 97 GLU A CA 1
ATOM 841 C C . GLU A 1 97 ? -19.878 -3.674 17.122 1.00 84.25 97 GLU A C 1
ATOM 843 O O . GLU A 1 97 ? -21.101 -3.781 16.996 1.00 84.25 97 GLU A O 1
ATOM 848 N N . MET A 1 98 ? -19.033 -4.052 16.155 1.00 82.62 98 MET A N 1
ATOM 849 C CA . MET A 1 98 ? -19.473 -4.633 14.883 1.00 82.62 98 MET A CA 1
ATOM 850 C C . MET A 1 98 ? -20.213 -5.964 15.086 1.00 82.62 98 MET A C 1
ATOM 852 O O . MET A 1 98 ? -21.278 -6.170 14.506 1.00 82.62 98 MET A O 1
ATOM 856 N N . LYS A 1 99 ? -19.719 -6.852 15.964 1.00 83.00 99 LYS A N 1
ATOM 857 C CA . LYS A 1 99 ? -20.425 -8.102 16.325 1.00 83.00 99 LYS A CA 1
ATOM 858 C C . LYS A 1 99 ? -21.761 -7.854 17.020 1.00 83.00 99 LYS A C 1
ATOM 860 O O . LYS A 1 99 ? -22.661 -8.683 16.898 1.00 83.00 99 LYS A O 1
ATOM 865 N N . MET A 1 100 ? -21.888 -6.746 17.747 1.00 81.06 100 MET A N 1
ATOM 866 C CA . MET A 1 100 ? -23.143 -6.356 18.393 1.00 81.06 100 MET A CA 1
ATOM 867 C C . MET A 1 100 ? -24.109 -5.627 17.446 1.00 81.06 100 MET A C 1
ATOM 869 O O . MET A 1 100 ? -25.258 -5.417 17.826 1.00 81.06 100 MET A O 1
ATOM 873 N N . GLY A 1 101 ? -23.673 -5.281 16.227 1.00 79.56 101 GLY A N 1
ATOM 874 C CA . GLY A 1 101 ? -24.474 -4.594 15.210 1.00 79.56 101 GLY A CA 1
ATOM 875 C C . GLY A 1 101 ? -24.542 -3.069 15.359 1.00 79.56 101 GLY A C 1
ATOM 876 O O . GLY A 1 101 ? -25.300 -2.425 14.640 1.00 79.56 101 GLY A O 1
ATOM 877 N N . GLU A 1 102 ? -23.759 -2.476 16.264 1.00 82.50 102 GLU A N 1
ATOM 878 C CA . GLU A 1 102 ? -23.752 -1.031 16.540 1.00 82.50 102 GLU A CA 1
ATOM 879 C C . GLU A 1 102 ? -22.661 -0.326 15.716 1.00 82.50 102 GLU A C 1
ATOM 881 O O . GLU A 1 102 ? -21.622 0.096 16.232 1.00 82.50 102 GLU A O 1
ATOM 886 N N . VAL A 1 103 ? -22.896 -0.206 14.407 1.00 81.06 103 VAL A N 1
ATOM 887 C CA . VAL A 1 103 ? -21.918 0.320 13.433 1.00 81.06 103 VAL A CA 1
ATOM 888 C C . VAL A 1 103 ? -21.498 1.759 13.754 1.00 81.06 103 VAL A C 1
ATOM 890 O O . VAL A 1 103 ? -20.313 2.081 13.707 1.00 81.06 103 VAL A O 1
ATOM 893 N N . ASP A 1 104 ? -22.435 2.619 14.158 1.00 81.56 104 ASP A N 1
ATOM 894 C CA . ASP A 1 104 ? -22.132 4.025 14.456 1.00 81.56 104 ASP A CA 1
ATOM 895 C C . ASP A 1 104 ? -21.189 4.183 15.653 1.00 81.56 104 ASP A C 1
ATOM 897 O O . ASP A 1 104 ? -20.334 5.067 15.673 1.00 81.56 104 ASP A O 1
ATOM 901 N N . ARG A 1 105 ? -21.290 3.287 16.640 1.00 81.88 105 ARG A N 1
ATOM 902 C CA . ARG A 1 105 ? -20.375 3.284 17.787 1.00 81.88 105 ARG A CA 1
ATOM 903 C C . ARG A 1 105 ? -18.997 2.792 17.386 1.00 81.88 105 ARG A C 1
ATOM 905 O O . ARG A 1 105 ? -18.016 3.422 17.761 1.00 81.88 105 ARG A O 1
ATOM 912 N N . ALA A 1 106 ? -18.923 1.713 16.607 1.00 83.56 106 ALA A N 1
ATOM 913 C CA . ALA A 1 106 ? -17.656 1.215 16.077 1.00 83.56 106 ALA A CA 1
ATOM 914 C C . ALA A 1 106 ? -16.921 2.297 15.263 1.00 83.56 106 ALA A C 1
ATOM 916 O O . ALA A 1 106 ? -15.706 2.439 15.387 1.00 83.56 106 ALA A O 1
ATOM 917 N N . ARG A 1 107 ? -17.657 3.126 14.511 1.00 84.00 107 ARG A N 1
ATOM 918 C CA . ARG A 1 107 ? -17.090 4.273 13.789 1.00 84.00 107 ARG A CA 1
ATOM 919 C C . ARG A 1 107 ? -16.513 5.327 14.726 1.00 84.00 107 ARG A C 1
ATOM 921 O O . ARG A 1 107 ? -15.354 5.688 14.565 1.00 84.00 107 ARG A O 1
ATOM 928 N N . ASN A 1 108 ? -17.268 5.753 15.740 1.00 85.62 108 ASN A N 1
ATOM 929 C CA . ASN A 1 108 ? -16.768 6.716 16.729 1.00 85.62 108 ASN A CA 1
ATOM 930 C C . ASN A 1 108 ? -15.487 6.210 17.415 1.00 85.62 108 ASN A C 1
ATOM 932 O O . ASN A 1 108 ? -14.576 6.984 17.682 1.00 85.62 108 ASN A O 1
ATOM 936 N N . VAL A 1 109 ? -15.393 4.900 17.668 1.00 85.25 109 VAL A N 1
ATOM 937 C CA . VAL A 1 109 ? -14.189 4.272 18.229 1.00 85.25 109 VAL A CA 1
ATOM 938 C C . VAL A 1 109 ? -12.992 4.425 17.289 1.00 85.25 109 VAL A C 1
ATOM 940 O O . VAL A 1 109 ? -11.916 4.809 17.743 1.00 85.25 109 VAL A O 1
ATOM 943 N N . TYR A 1 110 ? -13.167 4.176 15.989 1.00 84.00 110 TYR A N 1
ATOM 944 C CA . TYR A 1 110 ? -12.105 4.401 15.008 1.00 84.00 110 TYR A CA 1
ATOM 945 C C . TYR A 1 110 ? -11.745 5.879 14.850 1.00 84.00 110 TYR A C 1
ATOM 947 O O . TYR A 1 110 ? -10.564 6.189 14.751 1.00 84.00 110 TYR A O 1
ATOM 955 N N . GLU A 1 111 ? -12.716 6.791 14.858 1.00 84.19 111 GLU A N 1
ATOM 956 C CA . GLU A 1 111 ? -12.458 8.233 14.777 1.00 84.19 111 GLU A CA 1
ATOM 957 C C . GLU A 1 111 ? -11.637 8.721 15.978 1.00 84.19 111 GLU A C 1
ATOM 959 O O . GLU A 1 111 ? -10.614 9.380 15.791 1.00 84.19 111 GLU A O 1
ATOM 964 N N . CYS A 1 112 ? -11.998 8.308 17.198 1.00 84.25 112 CYS A N 1
ATOM 965 C CA . CYS A 1 112 ? -11.212 8.605 18.396 1.00 84.25 112 CYS A CA 1
ATOM 966 C C . CYS A 1 112 ? -9.802 7.997 18.335 1.00 84.25 112 CYS A C 1
ATOM 968 O O . CYS A 1 112 ? -8.833 8.652 18.720 1.00 84.25 112 CYS A O 1
ATOM 970 N N . ALA A 1 113 ? -9.664 6.763 17.834 1.00 83.94 113 ALA A N 1
ATOM 971 C CA . ALA A 1 113 ? -8.353 6.151 17.631 1.00 83.94 113 ALA A CA 1
ATOM 972 C C . ALA A 1 113 ? -7.520 6.969 16.635 1.00 83.94 113 ALA A C 1
ATOM 974 O O . ALA A 1 113 ? -6.346 7.241 16.869 1.00 83.94 113 ALA A O 1
ATOM 975 N N . VAL A 1 114 ? -8.132 7.402 15.533 1.00 82.38 114 VAL A N 1
ATOM 976 C CA . VAL A 1 114 ? -7.472 8.199 14.501 1.00 82.38 114 VAL A CA 1
ATOM 977 C C . VAL A 1 114 ? -6.971 9.513 15.099 1.00 82.38 114 VAL A C 1
ATOM 979 O O . VAL A 1 114 ? -5.801 9.825 14.909 1.00 82.38 114 VAL A O 1
ATOM 982 N N . GLU A 1 115 ? -7.775 10.231 15.888 1.00 81.56 115 GLU A N 1
ATOM 983 C CA . GLU A 1 115 ? -7.347 11.473 16.556 1.00 81.56 115 GLU A CA 1
ATOM 984 C C . GLU A 1 115 ? -6.113 11.294 17.454 1.00 81.56 115 GLU A C 1
ATOM 986 O O . GLU A 1 115 ? -5.201 12.121 17.403 1.00 81.56 115 GLU A O 1
ATOM 991 N N . ILE A 1 116 ? -6.049 10.210 18.233 1.00 79.38 116 ILE A N 1
ATOM 992 C CA . ILE A 1 116 ? -4.936 9.949 19.161 1.00 79.38 116 ILE A CA 1
ATOM 993 C C .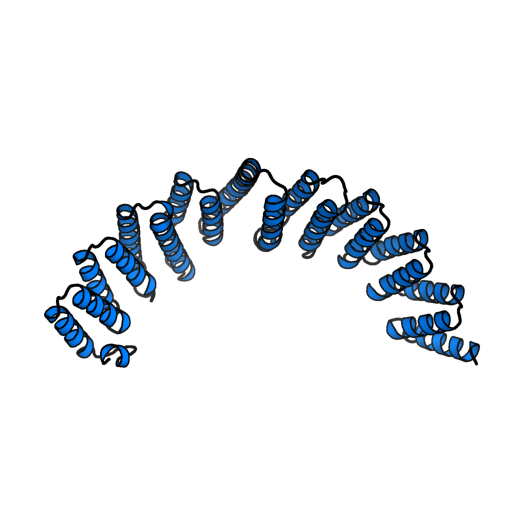 ILE A 1 116 ? -3.674 9.529 18.403 1.00 79.38 116 ILE A C 1
ATOM 995 O O . ILE A 1 116 ? -2.609 10.104 18.604 1.00 79.38 116 ILE A O 1
ATOM 999 N N . PHE A 1 117 ? -3.782 8.557 17.495 1.00 74.25 117 PHE A N 1
ATOM 1000 C CA . PHE A 1 117 ? -2.619 8.034 16.769 1.00 74.25 117 PHE A CA 1
ATOM 1001 C C . PHE A 1 117 ? -2.049 9.034 15.754 1.00 74.25 117 PHE A C 1
ATOM 1003 O O . PHE A 1 117 ? -0.862 8.970 15.436 1.00 74.25 117 PHE A O 1
ATOM 1010 N N . LEU A 1 118 ? -2.871 9.964 15.255 1.00 70.25 118 LEU A N 1
ATOM 1011 C CA . LEU A 1 118 ? -2.426 11.066 14.398 1.00 70.25 118 LEU A CA 1
ATOM 1012 C C . LEU A 1 118 ? -1.684 12.169 15.149 1.00 70.25 118 LEU A C 1
ATOM 1014 O O . LEU A 1 118 ? -0.899 12.873 14.523 1.00 70.25 118 LEU A O 1
ATOM 1018 N N . ALA A 1 119 ? -1.973 12.381 16.434 1.00 69.69 119 ALA A N 1
ATOM 1019 C CA . ALA A 1 119 ? -1.318 13.435 17.203 1.00 69.69 119 ALA A CA 1
ATOM 1020 C C . ALA A 1 119 ? 0.176 13.139 17.421 1.00 69.69 119 ALA A C 1
ATOM 1022 O O . ALA A 1 119 ? 0.979 14.068 17.460 1.00 69.69 119 ALA A O 1
ATOM 1023 N N . ASP A 1 120 ? 0.532 11.853 17.494 1.00 62.88 120 ASP A N 1
ATOM 1024 C CA . ASP A 1 120 ? 1.861 11.389 17.901 1.00 62.88 120 ASP A CA 1
ATOM 1025 C C . ASP A 1 120 ? 2.672 10.706 16.777 1.00 62.88 120 ASP A C 1
ATOM 1027 O O . ASP A 1 120 ? 3.722 10.126 17.047 1.00 62.88 120 ASP A O 1
ATOM 1031 N N . ASP A 1 121 ? 2.219 10.765 15.514 1.00 64.19 121 ASP A N 1
ATOM 1032 C CA . ASP A 1 121 ? 2.912 10.197 14.335 1.00 64.19 121 ASP A CA 1
ATOM 1033 C C . ASP A 1 121 ? 3.360 8.724 14.508 1.00 64.19 121 ASP A C 1
ATOM 1035 O O . ASP A 1 121 ? 4.409 8.293 14.015 1.00 64.19 121 ASP A O 1
ATOM 1039 N N . HIS A 1 122 ? 2.551 7.917 15.202 1.00 65.94 122 HIS A N 1
ATOM 1040 C CA . HIS A 1 122 ? 2.894 6.532 15.523 1.00 65.94 122 HIS A CA 1
ATOM 1041 C C . HIS A 1 122 ? 2.974 5.624 14.282 1.00 65.94 122 HIS A C 1
ATOM 1043 O O . HIS A 1 122 ? 2.112 5.645 13.401 1.00 65.94 122 HIS A O 1
ATOM 1049 N N . ASP A 1 123 ? 3.969 4.730 14.266 1.00 66.06 123 ASP A N 1
ATOM 1050 C CA . ASP A 1 123 ? 4.222 3.768 13.179 1.00 66.06 123 ASP A CA 1
ATOM 1051 C C . ASP A 1 123 ? 3.031 2.839 12.875 1.00 66.06 123 ASP A C 1
ATOM 1053 O O . ASP A 1 123 ? 2.877 2.349 11.756 1.00 66.06 123 ASP A O 1
ATOM 1057 N N . GLU A 1 124 ? 2.163 2.619 13.859 1.00 69.25 124 GLU A N 1
ATOM 1058 C CA . GLU A 1 124 ? 1.001 1.733 13.772 1.00 69.25 124 GLU A CA 1
ATOM 1059 C C . GLU A 1 124 ? -0.225 2.397 13.119 1.00 69.25 124 GLU A C 1
ATOM 1061 O O . GLU A 1 124 ? -1.204 1.714 12.804 1.00 69.25 124 GLU A O 1
ATOM 1066 N N . ALA A 1 125 ? -0.177 3.705 12.839 1.00 70.44 125 ALA A N 1
ATOM 1067 C CA . ALA A 1 125 ? -1.287 4.438 12.229 1.00 70.44 125 ALA A CA 1
ATOM 1068 C C . ALA A 1 125 ? -1.711 3.850 10.868 1.00 70.44 125 ALA A C 1
ATOM 1070 O O . ALA A 1 125 ? -2.898 3.821 10.547 1.00 70.44 125 ALA A O 1
ATOM 1071 N N . GLU A 1 126 ? -0.776 3.302 10.081 1.00 74.38 126 GLU A N 1
ATOM 1072 C CA . GLU A 1 126 ? -1.103 2.633 8.812 1.00 74.38 126 GLU A CA 1
ATOM 1073 C C . GLU A 1 126 ? -2.041 1.433 9.023 1.00 74.38 126 GLU A C 1
ATOM 1075 O O . GLU A 1 126 ? -3.026 1.256 8.300 1.00 74.38 126 GLU A O 1
ATOM 1080 N N . GLN A 1 127 ? -1.757 0.613 10.035 1.00 79.31 127 GLN A N 1
ATOM 1081 C CA . GLN A 1 127 ? -2.557 -0.567 10.348 1.00 79.31 127 GLN A CA 1
ATOM 1082 C C . GLN A 1 127 ? -3.953 -0.168 10.841 1.00 79.31 127 GLN A C 1
ATOM 1084 O O . GLN A 1 127 ? -4.927 -0.830 10.472 1.00 79.31 127 GLN A O 1
ATOM 1089 N N . LEU A 1 128 ? -4.064 0.942 11.583 1.00 82.50 128 LEU A N 1
ATOM 1090 C CA . LEU A 1 128 ? -5.345 1.532 11.978 1.00 82.50 128 LEU A CA 1
ATOM 1091 C C . LEU A 1 128 ? -6.178 1.942 10.761 1.00 82.50 128 LEU A C 1
ATOM 1093 O O . LEU A 1 128 ? -7.331 1.533 10.657 1.00 82.50 128 LEU A O 1
ATOM 1097 N N . PHE A 1 129 ? -5.603 2.691 9.814 1.00 81.62 129 PHE A N 1
ATOM 1098 C CA . PHE A 1 129 ? -6.327 3.120 8.611 1.00 81.62 129 PHE A CA 1
ATOM 1099 C C . PHE A 1 129 ? -6.766 1.940 7.747 1.00 81.62 129 PHE A C 1
ATOM 1101 O O . PHE A 1 129 ? -7.875 1.939 7.216 1.00 81.62 129 PHE A O 1
ATOM 1108 N N . VAL A 1 130 ? -5.929 0.906 7.635 1.00 80.75 130 VAL A N 1
ATOM 1109 C CA . VAL A 1 130 ? -6.291 -0.329 6.929 1.00 80.75 130 VAL A CA 1
ATOM 1110 C C . VAL A 1 130 ? -7.437 -1.054 7.633 1.00 80.75 130 VAL A C 1
ATOM 1112 O O . VAL A 1 130 ? -8.336 -1.553 6.959 1.00 80.75 130 VAL A O 1
ATOM 1115 N N . ALA A 1 131 ? -7.410 -1.138 8.964 1.00 80.56 131 ALA A N 1
ATOM 1116 C CA . ALA A 1 131 ? -8.489 -1.748 9.735 1.00 80.56 131 ALA A CA 1
ATOM 1117 C C . ALA A 1 131 ? -9.788 -0.940 9.609 1.00 80.56 131 ALA A C 1
ATOM 1119 O O . ALA A 1 131 ? -10.837 -1.527 9.365 1.00 80.56 131 ALA A O 1
ATOM 1120 N N . PHE A 1 132 ? -9.709 0.391 9.675 1.00 82.69 132 PHE A N 1
ATOM 1121 C CA . PHE A 1 132 ? -10.867 1.270 9.547 1.00 82.69 132 PHE A CA 1
ATOM 1122 C C . PHE A 1 132 ? -11.491 1.208 8.147 1.00 82.69 132 PHE A C 1
ATOM 1124 O O . PHE A 1 132 ? -12.706 1.109 8.007 1.00 82.69 132 PHE A O 1
ATOM 1131 N N . ALA A 1 133 ? -10.667 1.160 7.097 1.00 80.12 133 ALA A N 1
ATOM 1132 C CA . ALA A 1 133 ? -11.159 0.989 5.735 1.00 80.12 133 ALA A CA 1
ATOM 1133 C C . ALA A 1 133 ? -11.838 -0.376 5.519 1.00 80.12 133 ALA A C 1
ATOM 1135 O O . ALA A 1 133 ? -12.893 -0.439 4.894 1.00 80.12 133 ALA A O 1
ATOM 1136 N N . LYS A 1 134 ? -11.280 -1.460 6.080 1.00 81.12 134 LYS A N 1
ATOM 1137 C CA . LYS A 1 134 ? -11.925 -2.787 6.073 1.00 81.12 134 LYS A CA 1
ATOM 1138 C C . LYS A 1 134 ? -13.223 -2.808 6.876 1.00 81.12 134 LYS A C 1
ATOM 1140 O O . LYS A 1 134 ? -14.158 -3.508 6.502 1.00 81.12 134 LYS A O 1
ATOM 1145 N N . PHE A 1 135 ? -13.280 -2.066 7.979 1.00 80.44 135 PHE A N 1
ATOM 1146 C CA . PHE A 1 135 ? -14.498 -1.911 8.762 1.00 80.44 135 PHE A CA 1
ATOM 1147 C C . PHE A 1 135 ? -15.595 -1.227 7.941 1.00 80.44 135 PHE A C 1
ATOM 1149 O O . PHE A 1 135 ? -16.694 -1.761 7.865 1.00 80.44 135 PHE A O 1
ATOM 1156 N N . GLU A 1 136 ? -15.303 -0.114 7.267 1.00 77.69 136 GLU A N 1
ATOM 1157 C CA . GLU A 1 136 ? -16.290 0.553 6.402 1.00 77.69 136 GLU A CA 1
ATOM 1158 C C . GLU A 1 136 ? -16.670 -0.311 5.180 1.00 77.69 136 GLU A C 1
ATOM 1160 O O . GLU A 1 136 ? -17.789 -0.228 4.676 1.00 77.69 136 GLU A O 1
ATOM 1165 N N . GLU A 1 137 ? -15.774 -1.197 4.728 1.00 74.06 137 GLU A N 1
ATOM 1166 C CA . GLU A 1 137 ? -16.077 -2.199 3.699 1.00 74.06 137 GLU A CA 1
ATOM 1167 C C . GLU A 1 137 ? -17.056 -3.277 4.200 1.00 74.06 137 GLU A C 1
ATOM 1169 O O . GLU A 1 137 ? -17.977 -3.667 3.481 1.00 74.06 137 GLU A O 1
ATOM 1174 N N . MET A 1 138 ? -16.863 -3.771 5.427 1.00 67.69 138 MET A N 1
ATOM 1175 C CA . MET A 1 138 ? -17.577 -4.935 5.964 1.00 67.69 138 MET A CA 1
ATOM 1176 C C . MET A 1 138 ? -18.818 -4.575 6.796 1.00 67.69 138 MET A C 1
ATOM 1178 O O . MET A 1 138 ? -19.729 -5.392 6.933 1.00 67.69 138 MET A O 1
ATOM 1182 N N . GLY A 1 139 ? -18.859 -3.365 7.354 1.00 58.28 139 GLY A N 1
ATOM 1183 C CA . GLY A 1 139 ? -19.804 -2.923 8.379 1.00 58.28 139 GLY A CA 1
ATOM 1184 C C . GLY A 1 139 ? -21.204 -2.563 7.885 1.00 58.28 139 GLY A C 1
ATOM 1185 O O . GLY A 1 139 ? -22.108 -2.449 8.708 1.00 58.28 139 GLY A O 1
ATOM 1186 N N . CYS A 1 140 ? -21.439 -2.433 6.576 1.00 50.56 140 CYS A N 1
ATOM 1187 C CA . CYS A 1 140 ? -22.745 -2.019 6.063 1.00 50.56 140 CYS A CA 1
ATOM 1188 C C . CYS A 1 140 ? -23.262 -2.906 4.922 1.00 50.56 140 CYS A C 1
ATOM 1190 O O . CYS A 1 140 ? -22.648 -3.041 3.867 1.00 50.56 140 CYS A O 1
ATOM 1192 N N . ASN A 1 141 ? -24.506 -3.379 5.080 1.00 50.28 141 ASN A N 1
ATOM 1193 C CA . ASN A 1 141 ? -25.362 -3.871 3.986 1.00 50.28 141 ASN A CA 1
ATOM 1194 C C . ASN A 1 141 ? -25.551 -2.834 2.854 1.00 50.28 141 ASN A C 1
ATOM 1196 O O . ASN A 1 141 ? -26.040 -3.162 1.774 1.00 50.28 141 ASN A O 1
ATOM 1200 N N . CYS A 1 142 ? -25.155 -1.586 3.090 1.00 50.41 142 CYS A N 1
ATOM 1201 C CA . CYS A 1 142 ? -25.093 -0.485 2.146 1.00 50.41 142 CYS A CA 1
ATOM 1202 C C . CYS A 1 142 ? -23.625 -0.058 2.028 1.00 50.41 142 CYS A C 1
ATOM 1204 O O . CYS A 1 142 ? -23.172 0.784 2.787 1.00 50.41 142 CYS A O 1
ATOM 1206 N N . LYS A 1 143 ? -22.889 -0.681 1.105 1.00 59.44 143 LYS A N 1
ATOM 1207 C CA . LYS A 1 143 ? -21.516 -0.347 0.694 1.00 59.44 143 LYS A CA 1
ATOM 1208 C C . LYS A 1 143 ? -21.235 1.170 0.728 1.00 59.44 143 LYS A C 1
ATOM 1210 O O . LYS A 1 143 ? -21.433 1.847 -0.278 1.00 59.44 143 LYS A O 1
ATOM 1215 N N . GLU A 1 144 ? -20.730 1.710 1.837 1.00 64.38 144 GLU A N 1
ATOM 1216 C CA . GLU A 1 144 ? -20.248 3.098 1.912 1.00 64.38 144 GLU A CA 1
ATOM 1217 C C . GLU A 1 144 ? -18.826 3.165 1.340 1.00 64.38 144 GLU A C 1
ATOM 1219 O O . GLU A 1 144 ? -17.876 3.630 1.970 1.00 64.38 144 GLU A O 1
ATOM 1224 N N . THR A 1 145 ? -18.674 2.687 0.102 1.00 67.38 145 THR A N 1
ATOM 1225 C CA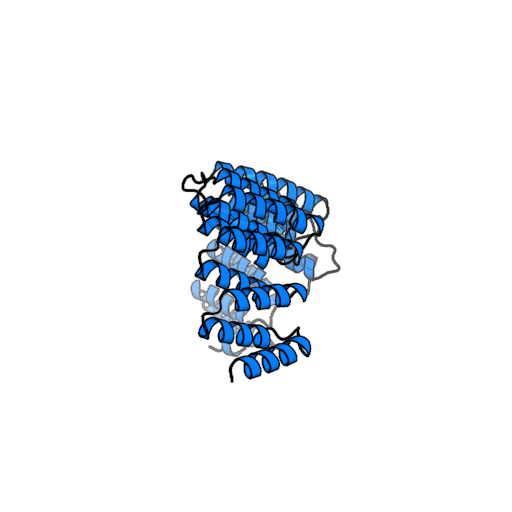 . THR A 1 145 ? -17.393 2.652 -0.612 1.00 67.38 145 THR A CA 1
ATOM 1226 C C . THR A 1 145 ? -16.763 4.033 -0.675 1.00 67.38 145 THR A C 1
ATOM 1228 O O . THR A 1 145 ? -15.551 4.164 -0.567 1.00 67.38 145 THR A O 1
ATOM 1231 N N . ASP A 1 146 ? -17.579 5.081 -0.763 1.00 68.56 146 ASP A N 1
ATOM 1232 C CA . ASP A 1 146 ? -17.103 6.461 -0.815 1.00 68.56 146 ASP A CA 1
ATOM 1233 C C . ASP A 1 146 ? -16.437 6.916 0.489 1.00 68.56 146 ASP A C 1
ATOM 1235 O O . ASP A 1 146 ? -15.473 7.682 0.447 1.00 68.56 146 ASP A O 1
ATOM 1239 N N . ARG A 1 147 ? -16.870 6.407 1.649 1.00 73.19 147 ARG A N 1
ATOM 1240 C CA . ARG A 1 147 ? -16.221 6.719 2.931 1.00 73.19 147 ARG A CA 1
ATOM 1241 C C . ARG A 1 147 ? -14.908 5.971 3.088 1.00 73.19 147 ARG A C 1
ATOM 1243 O O . ARG A 1 147 ? -13.904 6.599 3.422 1.00 73.19 147 ARG A O 1
ATOM 1250 N N . ALA A 1 148 ? -14.879 4.684 2.740 1.00 73.75 148 ALA A N 1
ATOM 1251 C CA . ALA A 1 148 ? -13.637 3.912 2.689 1.00 73.75 148 ALA A CA 1
ATOM 1252 C C . ALA A 1 148 ? -12.592 4.586 1.773 1.00 73.75 148 ALA A C 1
ATOM 1254 O O . ALA A 1 148 ? -11.428 4.729 2.154 1.00 73.75 148 ALA A O 1
ATOM 1255 N N . ARG A 1 149 ? -13.010 5.124 0.614 1.00 75.00 149 ARG A N 1
ATOM 1256 C CA . ARG A 1 149 ? -12.146 5.937 -0.268 1.00 75.00 149 ARG A CA 1
ATOM 1257 C C . ARG A 1 149 ? -11.602 7.186 0.406 1.00 75.00 149 ARG A C 1
ATOM 1259 O O . ARG A 1 149 ? -10.418 7.489 0.258 1.00 75.00 149 ARG A O 1
ATOM 1266 N N . CYS A 1 150 ? -12.451 7.936 1.104 1.00 76.50 150 CYS A N 1
ATOM 1267 C CA . CYS A 1 150 ? -12.029 9.133 1.826 1.00 76.50 150 CYS A CA 1
ATOM 1268 C C . CYS A 1 150 ? -10.985 8.800 2.896 1.00 76.50 150 CYS A C 1
ATOM 1270 O O . CYS A 1 150 ? -9.987 9.511 2.992 1.00 76.50 150 CYS A O 1
ATOM 1272 N N . ILE A 1 151 ? -11.158 7.691 3.620 1.00 79.94 151 ILE A N 1
ATOM 1273 C CA . ILE A 1 151 ? -10.200 7.214 4.627 1.00 79.94 151 ILE A CA 1
ATOM 1274 C C . ILE A 1 151 ? -8.857 6.868 3.978 1.00 79.94 151 ILE A C 1
ATOM 1276 O O . ILE A 1 151 ? -7.818 7.339 4.440 1.00 79.94 151 ILE A O 1
ATOM 1280 N N . TYR A 1 152 ? -8.855 6.121 2.869 1.00 77.31 152 TYR A N 1
ATOM 1281 C CA . TYR A 1 152 ? -7.618 5.810 2.145 1.00 77.31 152 TYR A CA 1
ATOM 1282 C C . TYR A 1 152 ? -6.908 7.064 1.622 1.00 77.31 152 TYR A C 1
ATOM 1284 O O . TYR A 1 152 ? -5.695 7.199 1.787 1.00 77.31 152 TYR A O 1
ATOM 1292 N N . LYS A 1 153 ? -7.650 8.009 1.030 1.00 75.81 153 LYS A N 1
ATOM 1293 C CA . LYS A 1 153 ? -7.093 9.290 0.560 1.00 75.81 153 LYS A CA 1
ATOM 1294 C C . LYS A 1 153 ? -6.494 10.100 1.706 1.00 75.81 153 LYS A C 1
ATOM 1296 O O . LYS A 1 153 ? -5.416 10.664 1.554 1.00 75.81 153 LYS A O 1
ATOM 1301 N N . PHE A 1 154 ? -7.180 10.136 2.842 1.00 80.19 154 PHE A N 1
ATOM 1302 C CA . PHE A 1 154 ? -6.730 10.836 4.038 1.00 80.19 154 PHE A CA 1
ATOM 1303 C C . PHE A 1 154 ? -5.463 10.210 4.636 1.00 80.19 154 PHE A C 1
ATOM 1305 O O . PHE A 1 154 ? -4.540 10.929 5.016 1.00 80.19 154 PHE A O 1
ATOM 1312 N N . ALA A 1 155 ? -5.381 8.880 4.653 1.00 77.06 155 ALA A N 1
ATOM 1313 C CA . ALA A 1 155 ? -4.204 8.155 5.114 1.00 77.06 155 ALA A CA 1
ATOM 1314 C C . ALA A 1 155 ? -2.982 8.396 4.204 1.00 77.06 155 ALA A C 1
ATOM 1316 O O . ALA A 1 155 ? -1.885 8.659 4.699 1.00 77.06 155 ALA A O 1
ATOM 1317 N N . LEU A 1 156 ? -3.170 8.395 2.878 1.00 73.75 156 LEU A N 1
ATOM 1318 C CA . LEU A 1 156 ? -2.101 8.669 1.904 1.00 73.75 156 LEU A CA 1
ATOM 1319 C C . LEU A 1 156 ? -1.551 10.103 1.981 1.00 73.75 156 LEU A C 1
ATOM 1321 O O . LEU A 1 156 ? -0.385 10.320 1.666 1.00 73.75 156 LEU A O 1
ATOM 1325 N N . ASP A 1 157 ? -2.358 11.076 2.407 1.00 75.12 157 ASP A N 1
ATOM 1326 C CA . ASP A 1 157 ? -1.911 12.469 2.547 1.00 75.12 157 ASP A CA 1
ATOM 1327 C C . ASP A 1 157 ? -1.000 12.702 3.750 1.00 75.12 157 ASP A C 1
ATOM 1329 O O . ASP A 1 157 ? -0.229 13.663 3.758 1.00 75.12 157 ASP A O 1
ATOM 1333 N N . ARG A 1 158 ? -1.101 11.848 4.771 1.00 71.56 158 ARG A N 1
ATOM 1334 C CA . ARG A 1 158 ? -0.400 12.027 6.048 1.00 71.56 158 ARG A CA 1
ATOM 1335 C C . ARG A 1 158 ? 0.758 11.058 6.239 1.00 71.56 158 ARG A C 1
ATOM 1337 O O . ARG A 1 158 ? 1.722 11.400 6.914 1.00 71.56 158 ARG A O 1
ATOM 1344 N N . ILE A 1 159 ? 0.703 9.874 5.630 1.00 68.06 159 ILE A N 1
ATOM 1345 C CA . ILE A 1 159 ? 1.760 8.869 5.773 1.00 68.06 159 ILE A CA 1
ATOM 1346 C C . ILE A 1 159 ? 2.941 9.189 4.834 1.00 68.06 159 ILE A C 1
ATOM 1348 O O . ILE A 1 159 ? 2.750 9.348 3.626 1.00 68.06 159 ILE A O 1
ATOM 1352 N N . PRO A 1 160 ? 4.189 9.232 5.344 1.00 64.50 160 PRO A N 1
ATOM 1353 C CA . PRO A 1 160 ? 5.377 9.430 4.518 1.00 64.50 160 PRO A CA 1
ATOM 1354 C C . PRO A 1 160 ? 5.566 8.342 3.447 1.00 64.50 160 PRO A C 1
ATOM 1356 O O . PRO A 1 160 ? 5.407 7.147 3.704 1.00 64.50 160 PRO A O 1
ATOM 1359 N N . LYS A 1 161 ? 6.010 8.772 2.258 1.00 56.25 161 LYS A N 1
ATOM 1360 C CA . LYS A 1 161 ? 6.092 8.002 0.998 1.00 56.25 161 LYS A CA 1
ATOM 1361 C C . LYS A 1 161 ? 6.745 6.613 1.101 1.00 56.25 161 LYS A C 1
ATOM 1363 O O . LYS A 1 161 ? 6.322 5.708 0.398 1.00 56.25 161 LYS A O 1
ATOM 1368 N N . GLY A 1 162 ? 7.728 6.425 1.985 1.00 59.78 162 GLY A N 1
ATOM 1369 C CA . GLY A 1 162 ? 8.422 5.139 2.157 1.00 59.78 162 GLY A CA 1
ATOM 1370 C C . GLY A 1 162 ? 7.616 4.056 2.886 1.00 59.78 162 GLY A C 1
ATOM 1371 O O . GLY A 1 162 ? 7.977 2.889 2.809 1.00 59.78 162 GLY A O 1
ATOM 1372 N N . ARG A 1 163 ? 6.535 4.426 3.589 1.00 60.34 163 ARG A N 1
ATOM 1373 C CA . ARG A 1 163 ? 5.652 3.491 4.315 1.00 60.34 163 ARG A CA 1
ATOM 1374 C C . ARG A 1 163 ? 4.281 3.326 3.661 1.00 60.34 163 ARG A C 1
ATOM 1376 O O . ARG A 1 163 ? 3.535 2.420 3.994 1.00 60.34 163 ARG A O 1
ATOM 1383 N N . ALA A 1 164 ? 3.951 4.177 2.692 1.00 63.84 164 ALA A N 1
ATOM 1384 C CA . ALA A 1 164 ? 2.649 4.179 2.035 1.00 63.84 164 ALA A CA 1
ATOM 1385 C C . ALA A 1 164 ? 2.475 3.073 0.971 1.00 63.84 164 ALA A C 1
ATOM 1387 O O . ALA A 1 164 ? 1.381 2.939 0.427 1.00 63.84 164 ALA A O 1
ATOM 1388 N N . GLU A 1 165 ? 3.509 2.282 0.652 1.00 65.62 165 GLU A N 1
ATOM 1389 C CA . GLU A 1 165 ? 3.433 1.245 -0.393 1.00 65.62 165 GLU A CA 1
ATOM 1390 C C . GLU A 1 165 ? 2.384 0.166 -0.091 1.00 65.62 165 GLU A C 1
ATOM 1392 O O . GLU A 1 165 ? 1.614 -0.225 -0.975 1.00 65.62 165 GLU A O 1
ATOM 1397 N N . ASP A 1 166 ? 2.332 -0.311 1.153 1.00 69.19 166 ASP A N 1
ATOM 1398 C CA . ASP A 1 166 ? 1.400 -1.361 1.567 1.00 69.19 166 ASP A CA 1
ATOM 1399 C C . ASP A 1 166 ? -0.040 -0.839 1.633 1.00 69.19 166 ASP A C 1
ATOM 1401 O O . ASP A 1 166 ? -0.969 -1.517 1.175 1.00 69.19 166 ASP A O 1
ATOM 1405 N N . LEU A 1 167 ? -0.225 0.393 2.113 1.00 73.31 167 LEU A N 1
ATOM 1406 C CA . LEU A 1 167 ? -1.501 1.101 2.061 1.00 73.31 167 LEU A CA 1
ATOM 1407 C C . LEU A 1 167 ? -1.973 1.309 0.615 1.00 73.31 167 LEU A C 1
ATOM 1409 O O . LEU A 1 167 ? -3.133 1.037 0.306 1.00 73.31 167 LEU A O 1
ATOM 1413 N N . TYR A 1 168 ? -1.077 1.718 -0.284 1.00 68.75 168 TYR A N 1
ATOM 1414 C CA . TYR A 1 168 ? -1.373 1.910 -1.703 1.00 68.75 168 TYR A CA 1
ATOM 1415 C C . TYR A 1 168 ? -1.762 0.594 -2.383 1.00 68.75 168 TYR A C 1
ATOM 1417 O O . TYR A 1 168 ? -2.760 0.540 -3.102 1.00 68.75 168 TYR A O 1
ATOM 1425 N N . ARG A 1 169 ? -1.042 -0.503 -2.104 1.00 71.31 169 ARG A N 1
ATOM 1426 C CA . ARG A 1 169 ? -1.386 -1.840 -2.618 1.00 71.31 169 ARG A CA 1
ATOM 1427 C C . ARG A 1 169 ? -2.792 -2.264 -2.186 1.00 71.31 169 ARG A C 1
ATOM 1429 O O . ARG A 1 169 ? -3.542 -2.802 -2.999 1.00 71.31 169 ARG A O 1
ATOM 1436 N N . LYS A 1 170 ? -3.155 -2.015 -0.924 1.00 75.19 170 LYS A N 1
ATOM 1437 C CA . LYS A 1 170 ? -4.487 -2.332 -0.380 1.00 75.19 170 LYS A CA 1
ATOM 1438 C C . LYS A 1 170 ? -5.574 -1.423 -0.956 1.00 75.19 170 LYS A C 1
ATOM 1440 O O . LYS A 1 170 ? -6.639 -1.921 -1.297 1.00 75.19 170 LYS A O 1
ATOM 1445 N N . PHE A 1 171 ? -5.288 -0.136 -1.142 1.00 75.06 171 PHE A N 1
ATOM 1446 C CA . PHE A 1 171 ? -6.214 0.805 -1.769 1.00 75.06 171 PHE A CA 1
ATOM 1447 C C . PHE A 1 171 ? -6.498 0.455 -3.237 1.00 75.06 171 PHE A C 1
ATOM 1449 O O . PHE A 1 171 ? -7.651 0.437 -3.651 1.00 75.06 171 PHE A O 1
ATOM 1456 N N . LEU A 1 172 ? -5.473 0.076 -4.007 1.00 71.19 172 LEU A N 1
ATOM 1457 C CA . LEU A 1 172 ? -5.652 -0.419 -5.376 1.00 71.19 172 LEU A CA 1
ATOM 1458 C C . LEU A 1 172 ? -6.497 -1.698 -5.427 1.00 71.19 172 LEU A C 1
ATOM 1460 O O . LEU A 1 172 ? -7.329 -1.859 -6.318 1.00 71.19 172 LEU A O 1
ATOM 1464 N N . ALA A 1 173 ? -6.290 -2.620 -4.480 1.00 74.38 173 ALA A N 1
ATOM 1465 C CA . ALA A 1 173 ? -7.096 -3.834 -4.387 1.00 74.38 173 ALA A CA 1
ATOM 1466 C C . ALA A 1 173 ? -8.569 -3.519 -4.069 1.00 74.38 173 ALA A C 1
ATOM 1468 O O . ALA A 1 173 ? -9.454 -4.123 -4.673 1.00 74.38 173 ALA A O 1
ATOM 1469 N N . PHE A 1 174 ? -8.814 -2.550 -3.181 1.00 73.69 174 PHE A N 1
ATOM 1470 C CA . PHE A 1 174 ? -10.146 -2.043 -2.858 1.00 73.69 174 PHE A CA 1
ATOM 1471 C C . PHE A 1 174 ? -10.820 -1.395 -4.080 1.00 73.69 174 PHE A C 1
ATOM 1473 O O . PHE A 1 174 ? -11.929 -1.773 -4.452 1.00 73.69 174 PHE A O 1
ATOM 1480 N N . GLU A 1 175 ? -10.141 -0.489 -4.787 1.00 70.88 175 GLU A N 1
ATOM 1481 C CA . GLU A 1 175 ? -10.724 0.168 -5.967 1.00 70.88 175 GLU A CA 1
ATOM 1482 C C . GLU A 1 175 ? -10.970 -0.813 -7.121 1.00 70.88 175 GLU A C 1
ATOM 1484 O O . GLU A 1 175 ? -11.978 -0.704 -7.813 1.00 70.88 175 GLU A O 1
ATOM 1489 N N . LYS A 1 176 ? -10.133 -1.849 -7.279 1.00 70.31 176 LYS A N 1
ATOM 1490 C CA . LYS A 1 176 ? -10.377 -2.929 -8.250 1.00 70.31 176 LYS A CA 1
ATOM 1491 C C . LYS A 1 176 ? -11.675 -3.697 -7.969 1.00 70.31 176 LYS A C 1
ATOM 1493 O O . LYS A 1 176 ? -12.268 -4.242 -8.899 1.00 70.31 176 LYS A O 1
ATOM 1498 N N . GLN A 1 177 ? -12.085 -3.793 -6.706 1.00 69.75 177 GLN A N 1
ATOM 1499 C CA . GLN A 1 177 ? -13.304 -4.496 -6.307 1.00 69.75 177 GLN A CA 1
ATOM 1500 C C . GLN A 1 177 ? -14.560 -3.613 -6.373 1.00 69.75 177 GLN A C 1
ATOM 1502 O O . GLN A 1 177 ? -15.644 -4.147 -6.613 1.00 69.75 177 GLN A O 1
ATOM 1507 N N . TYR A 1 178 ? -14.433 -2.293 -6.181 1.00 65.94 178 TYR A N 1
ATOM 1508 C CA . TYR A 1 178 ? -15.583 -1.403 -5.950 1.00 65.94 178 TYR A CA 1
ATOM 1509 C C . TYR A 1 178 ? -15.642 -0.126 -6.820 1.00 65.94 178 TYR A C 1
ATOM 1511 O O . TYR A 1 178 ? -16.581 0.658 -6.664 1.00 65.94 178 TYR A O 1
ATOM 1519 N N . GLY A 1 179 ? -14.671 0.135 -7.702 1.00 60.53 179 GLY A N 1
ATOM 1520 C CA . GLY A 1 179 ? -14.574 1.373 -8.494 1.00 60.53 179 GLY A CA 1
ATOM 1521 C C . GLY A 1 179 ? -14.967 1.268 -9.971 1.00 60.53 179 GLY A C 1
ATOM 1522 O O . GLY A 1 179 ? -14.812 0.223 -10.600 1.00 60.53 179 GLY A O 1
ATOM 1523 N N . ASP A 1 180 ? -15.418 2.405 -10.522 1.00 58.81 180 ASP A N 1
ATOM 1524 C CA . ASP A 1 180 ? -15.371 2.704 -11.960 1.00 58.81 180 ASP A CA 1
ATOM 1525 C C . ASP A 1 180 ? -13.908 2.952 -12.336 1.00 58.81 180 ASP A C 1
ATOM 1527 O O . ASP A 1 180 ? -13.261 3.879 -11.840 1.00 58.81 180 ASP A O 1
ATOM 1531 N N . ARG A 1 181 ? -13.376 2.063 -13.172 1.00 54.28 181 ARG A N 1
ATOM 1532 C CA . ARG A 1 181 ? -11.936 1.821 -13.324 1.00 54.28 181 ARG A CA 1
ATOM 1533 C C . ARG A 1 181 ? -11.136 3.024 -13.835 1.00 54.28 181 ARG A C 1
ATOM 1535 O O . ARG A 1 181 ? -9.980 3.161 -13.476 1.00 54.28 181 ARG A O 1
ATOM 1542 N N . GLU A 1 182 ? -11.739 3.902 -14.631 1.00 54.69 182 GLU A N 1
ATOM 1543 C CA . GLU A 1 182 ? -10.992 4.917 -15.388 1.00 54.69 182 GLU A CA 1
ATOM 1544 C C . GLU A 1 182 ? -10.945 6.290 -14.690 1.00 54.69 182 GLU A C 1
ATOM 1546 O O . GLU A 1 182 ? -9.875 6.867 -14.514 1.00 54.69 182 GLU A O 1
ATOM 1551 N N . GLY A 1 183 ? -12.076 6.806 -14.192 1.00 55.34 183 GLY A N 1
ATOM 1552 C CA . GLY A 1 183 ? -12.133 8.179 -13.660 1.00 55.34 183 GLY A CA 1
ATOM 1553 C C . GLY A 1 183 ? -11.395 8.394 -12.329 1.00 55.34 183 GLY A C 1
ATOM 1554 O O . GLY A 1 183 ? -10.980 9.511 -12.011 1.00 55.34 183 GLY A O 1
ATOM 1555 N N . ILE A 1 184 ? -11.227 7.335 -11.533 1.00 55.03 184 ILE A N 1
ATOM 1556 C CA . ILE A 1 184 ? -10.583 7.407 -10.213 1.00 55.03 184 ILE A CA 1
ATOM 1557 C C . ILE A 1 184 ? -9.068 7.194 -10.329 1.00 55.03 184 ILE A C 1
ATOM 1559 O O . ILE A 1 184 ? -8.311 7.898 -9.652 1.00 55.03 184 ILE A O 1
ATOM 1563 N N . GLU A 1 185 ? -8.623 6.303 -11.224 1.00 57.00 185 GLU A N 1
ATOM 1564 C CA . GLU A 1 185 ? -7.205 6.140 -11.567 1.00 57.00 185 GLU A CA 1
ATOM 1565 C C . GLU A 1 185 ? -6.621 7.465 -12.075 1.00 57.00 185 GLU A C 1
ATOM 1567 O O . GLU A 1 185 ? -5.569 7.885 -11.590 1.00 57.00 185 GLU A O 1
ATOM 1572 N N . ASP A 1 186 ? -7.355 8.200 -12.915 1.00 60.34 186 ASP A N 1
ATOM 1573 C CA . ASP A 1 186 ? -6.942 9.516 -13.413 1.00 60.34 18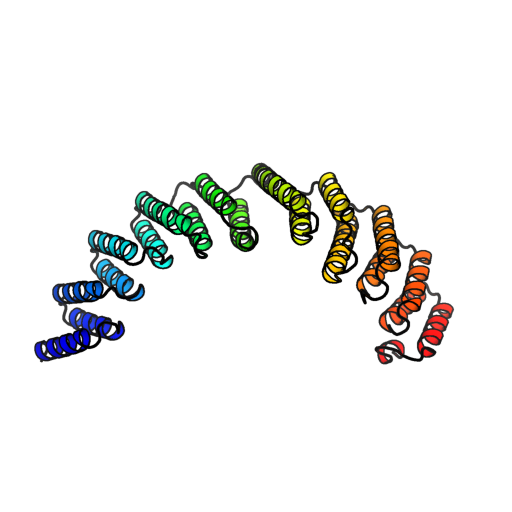6 ASP A CA 1
ATOM 1574 C C . ASP A 1 186 ? -6.828 10.585 -12.315 1.00 60.34 186 ASP A C 1
ATOM 1576 O O . ASP A 1 186 ? -5.862 11.357 -12.284 1.00 60.34 186 ASP A O 1
ATOM 1580 N N . ALA A 1 187 ? -7.776 10.627 -11.373 1.00 59.69 187 ALA A N 1
ATOM 1581 C CA . ALA A 1 187 ? -7.762 11.600 -10.279 1.00 59.69 187 ALA A CA 1
ATOM 1582 C C . ALA A 1 187 ? -6.618 11.342 -9.281 1.00 59.69 187 ALA A C 1
ATOM 1584 O O . ALA A 1 187 ? -5.960 12.278 -8.811 1.00 59.69 187 ALA A O 1
ATOM 1585 N N . ILE A 1 188 ? -6.357 10.070 -8.962 1.00 62.31 188 ILE A N 1
ATOM 1586 C CA . ILE A 1 188 ? -5.260 9.670 -8.072 1.00 62.31 188 ILE A CA 1
ATOM 1587 C C . ILE A 1 188 ? -3.917 9.853 -8.778 1.00 62.31 188 ILE A C 1
ATOM 1589 O O . ILE A 1 188 ? -2.999 10.420 -8.182 1.00 62.31 188 ILE A O 1
ATOM 1593 N N . ALA A 1 189 ? -3.810 9.449 -10.048 1.00 65.00 189 ALA A N 1
ATOM 1594 C CA . ALA A 1 189 ? -2.633 9.710 -10.865 1.00 65.00 189 ALA A CA 1
ATOM 1595 C C . ALA A 1 189 ? -2.346 11.212 -10.919 1.00 65.00 189 ALA A C 1
ATOM 1597 O O . ALA A 1 189 ? -1.206 11.612 -10.721 1.00 65.00 189 ALA A O 1
ATOM 1598 N N . GLY A 1 190 ? -3.369 12.058 -11.077 1.00 67.06 190 GLY A N 1
ATOM 1599 C CA . GLY A 1 190 ? -3.249 13.517 -10.999 1.00 67.06 190 GLY A CA 1
ATOM 1600 C C . GLY A 1 190 ? -2.623 14.017 -9.691 1.00 67.06 190 GLY A C 1
ATOM 1601 O O . GLY A 1 190 ? -1.699 14.831 -9.719 1.00 67.06 190 GLY A O 1
ATOM 1602 N N . LYS A 1 191 ? -3.070 13.508 -8.537 1.00 67.44 191 LYS A N 1
ATOM 1603 C CA . LYS A 1 191 ? -2.524 13.909 -7.229 1.00 67.44 191 LYS A CA 1
ATOM 1604 C C . LYS A 1 191 ? -1.090 13.418 -7.022 1.00 67.44 191 LYS A C 1
ATOM 1606 O O . LYS A 1 191 ? -0.232 14.189 -6.594 1.00 67.44 191 LYS A O 1
ATOM 1611 N N . MET A 1 192 ? -0.822 12.161 -7.369 1.00 66.06 192 MET A N 1
ATOM 1612 C CA . MET A 1 192 ? 0.512 11.567 -7.269 1.00 66.06 192 MET A CA 1
ATOM 1613 C C . MET A 1 192 ? 1.499 12.252 -8.222 1.00 66.06 192 MET A C 1
ATOM 1615 O O . MET A 1 192 ? 2.620 12.545 -7.818 1.00 66.06 192 MET A O 1
ATOM 1619 N N . ARG A 1 193 ? 1.071 12.612 -9.440 1.00 74.06 193 ARG A N 1
ATOM 1620 C CA . ARG A 1 193 ? 1.845 13.417 -10.403 1.00 74.06 193 ARG A CA 1
ATOM 1621 C C . ARG A 1 193 ? 2.336 14.714 -9.786 1.00 74.06 193 ARG A C 1
ATOM 1623 O O . ARG A 1 193 ? 3.535 14.959 -9.781 1.00 74.06 193 ARG A O 1
ATOM 1630 N N . LEU A 1 194 ? 1.435 15.510 -9.207 1.00 73.25 194 LEU A N 1
ATOM 1631 C CA . LEU A 1 194 ? 1.803 16.777 -8.567 1.00 73.25 194 LEU A CA 1
ATOM 1632 C C . LEU A 1 194 ? 2.824 16.571 -7.437 1.00 73.25 194 LEU A C 1
ATOM 1634 O O . LEU A 1 194 ? 3.763 17.351 -7.291 1.00 73.25 194 LEU A O 1
ATOM 1638 N N . GLN A 1 195 ? 2.676 15.498 -6.657 1.00 67.31 195 GLN A N 1
ATOM 1639 C CA . GLN A 1 195 ? 3.584 15.177 -5.554 1.00 67.31 195 GLN A CA 1
ATOM 1640 C C . GLN A 1 195 ? 4.945 14.627 -6.007 1.00 67.31 195 GLN A C 1
ATOM 1642 O O . GLN A 1 195 ? 5.949 14.838 -5.313 1.00 67.31 195 GLN A O 1
ATOM 1647 N N . TYR A 1 196 ? 4.998 13.897 -7.122 1.00 74.88 196 TYR A N 1
ATOM 1648 C CA . TYR A 1 196 ? 6.248 13.462 -7.742 1.00 74.88 196 TYR A CA 1
ATOM 1649 C C . TYR A 1 196 ? 6.948 14.632 -8.427 1.00 74.88 196 TYR A C 1
ATOM 1651 O O . TYR A 1 196 ? 8.150 14.792 -8.240 1.00 74.88 196 TYR A O 1
ATOM 1659 N N . GLU A 1 197 ? 6.212 15.511 -9.111 1.00 74.50 197 GLU A N 1
ATOM 1660 C CA . GLU A 1 197 ? 6.758 16.746 -9.676 1.00 74.50 197 GLU A CA 1
ATOM 1661 C C . GLU A 1 197 ? 7.358 17.654 -8.599 1.00 74.50 197 GLU A C 1
ATOM 1663 O O . GLU A 1 197 ? 8.464 18.161 -8.781 1.00 74.50 197 GLU A O 1
ATOM 1668 N N . ASP A 1 198 ? 6.682 17.827 -7.462 1.00 74.62 198 ASP A N 1
ATOM 1669 C CA . ASP A 1 198 ? 7.231 18.566 -6.320 1.00 74.62 198 ASP A CA 1
ATOM 1670 C C . ASP A 1 198 ? 8.468 17.870 -5.723 1.00 74.62 198 ASP A C 1
ATOM 1672 O O . ASP A 1 198 ? 9.469 18.521 -5.424 1.00 74.62 198 ASP A O 1
ATOM 1676 N N . GLY A 1 199 ? 8.448 16.536 -5.614 1.00 72.19 199 GLY A N 1
ATOM 1677 C CA . GLY A 1 199 ? 9.593 15.748 -5.142 1.00 72.19 199 GLY A CA 1
ATOM 1678 C C . GLY A 1 199 ? 10.826 15.891 -6.038 1.00 72.19 199 GLY A C 1
ATOM 1679 O O . GLY A 1 199 ? 11.926 16.142 -5.544 1.00 72.19 199 GLY A O 1
ATOM 1680 N N . VAL A 1 200 ? 10.619 15.816 -7.350 1.00 77.38 200 VAL A N 1
ATOM 1681 C CA . VAL A 1 200 ? 11.641 16.027 -8.377 1.00 77.38 200 VAL A CA 1
ATOM 1682 C C . VAL A 1 200 ? 12.157 17.465 -8.364 1.00 77.38 200 VAL A C 1
ATOM 1684 O O . VAL A 1 200 ? 13.357 17.681 -8.498 1.00 77.38 200 VAL A O 1
ATOM 1687 N N . ARG A 1 201 ? 11.283 18.464 -8.180 1.00 76.31 201 ARG A N 1
ATOM 1688 C CA . ARG A 1 201 ? 11.699 19.874 -8.072 1.00 76.31 201 ARG A CA 1
ATOM 1689 C C . ARG A 1 201 ? 12.572 20.118 -6.845 1.00 76.31 201 ARG A C 1
ATOM 1691 O O . ARG A 1 201 ? 13.543 20.862 -6.935 1.00 76.31 201 ARG A O 1
ATOM 1698 N N . LYS A 1 202 ? 12.230 19.501 -5.711 1.00 76.44 202 LYS A N 1
ATOM 1699 C CA . LYS A 1 202 ? 12.980 19.630 -4.453 1.00 76.44 202 LYS A CA 1
ATOM 1700 C C . LYS A 1 202 ? 14.334 18.934 -4.509 1.00 76.44 202 LYS A C 1
ATOM 1702 O O . LYS A 1 202 ? 15.310 19.480 -4.004 1.00 76.44 202 LYS A O 1
ATOM 1707 N N . ASN A 1 203 ? 14.398 17.740 -5.095 1.00 72.38 203 ASN A N 1
ATOM 1708 C CA . ASN A 1 203 ? 15.651 17.014 -5.261 1.00 72.38 203 ASN A CA 1
ATOM 1709 C C . ASN A 1 203 ? 15.710 16.291 -6.619 1.00 72.38 203 ASN A C 1
ATOM 1711 O O . ASN A 1 203 ? 15.371 15.106 -6.697 1.00 72.38 203 ASN A O 1
ATOM 1715 N N . PRO A 1 204 ? 16.205 16.967 -7.673 1.00 74.00 204 PRO A N 1
ATOM 1716 C CA . PRO A 1 204 ? 16.329 16.381 -9.010 1.00 74.00 204 PRO A CA 1
ATOM 1717 C C . PRO A 1 204 ? 17.235 15.145 -9.071 1.00 74.00 204 PRO A C 1
ATOM 1719 O O . PRO A 1 204 ? 17.117 14.345 -9.995 1.00 74.00 204 PRO A O 1
ATOM 1722 N N . MET A 1 205 ? 18.110 14.966 -8.078 1.00 66.38 205 MET A N 1
ATOM 1723 C CA . MET A 1 205 ? 19.081 13.870 -8.011 1.00 66.38 205 MET A CA 1
ATOM 1724 C C . MET A 1 205 ? 18.521 12.605 -7.352 1.00 66.38 205 MET A C 1
ATOM 1726 O O . MET A 1 205 ? 19.197 11.575 -7.299 1.00 66.38 205 MET A O 1
ATOM 1730 N N . ASN A 1 206 ? 17.292 12.652 -6.829 1.00 76.81 206 ASN A N 1
ATOM 1731 C CA . ASN A 1 206 ? 16.659 11.482 -6.241 1.00 76.81 206 ASN A CA 1
ATOM 1732 C C . ASN A 1 206 ? 16.072 10.568 -7.329 1.00 76.81 206 ASN A C 1
ATOM 1734 O O . ASN A 1 206 ? 14.888 10.634 -7.664 1.00 76.81 206 ASN A O 1
ATOM 1738 N N . TYR A 1 207 ? 16.903 9.669 -7.856 1.00 70.81 207 TYR A N 1
ATOM 1739 C CA . TYR A 1 207 ? 16.485 8.693 -8.868 1.00 70.81 207 TYR A CA 1
ATOM 1740 C C . TYR A 1 207 ? 15.350 7.770 -8.409 1.00 70.81 207 TYR A C 1
ATOM 1742 O O . TYR A 1 207 ? 14.594 7.315 -9.258 1.00 70.81 207 TYR A O 1
ATOM 1750 N N . ASP A 1 208 ? 15.174 7.527 -7.104 1.00 72.69 208 ASP A N 1
ATOM 1751 C CA . ASP A 1 208 ? 14.054 6.704 -6.620 1.00 72.69 208 ASP A CA 1
ATOM 1752 C C . ASP A 1 208 ? 12.716 7.402 -6.898 1.00 72.69 208 ASP A C 1
ATOM 1754 O O . ASP A 1 208 ? 11.804 6.791 -7.448 1.00 72.69 208 ASP A O 1
ATOM 1758 N N . THR A 1 209 ? 12.636 8.721 -6.672 1.00 76.56 209 THR A N 1
ATOM 1759 C CA . THR A 1 209 ? 11.428 9.491 -7.022 1.00 76.56 209 THR A CA 1
ATOM 1760 C C . THR A 1 209 ? 11.162 9.542 -8.523 1.00 76.56 209 THR A C 1
ATOM 1762 O O . THR A 1 209 ? 10.003 9.578 -8.927 1.00 76.56 209 THR A O 1
ATOM 1765 N N . TRP A 1 210 ? 12.212 9.501 -9.349 1.00 80.56 210 TRP A N 1
ATOM 1766 C CA . TRP A 1 210 ? 12.070 9.395 -10.800 1.00 80.56 210 TRP A CA 1
ATOM 1767 C C . TRP A 1 210 ? 11.558 8.019 -11.224 1.00 80.56 210 TRP A C 1
ATOM 1769 O O . TRP A 1 210 ? 10.651 7.946 -12.049 1.00 80.56 210 TRP A O 1
ATOM 1779 N N . PHE A 1 211 ? 12.082 6.936 -10.643 1.00 76.56 211 PHE A N 1
ATOM 1780 C CA . PHE A 1 211 ? 11.596 5.583 -10.916 1.00 76.56 211 PHE A CA 1
ATOM 1781 C C . PHE A 1 211 ? 10.131 5.413 -10.523 1.00 76.56 211 PHE A C 1
ATOM 1783 O O . PHE A 1 211 ? 9.359 4.843 -11.294 1.00 76.56 211 PHE A O 1
ATOM 1790 N N . ASP A 1 212 ? 9.737 5.927 -9.361 1.00 75.00 212 ASP A N 1
ATOM 1791 C CA . ASP A 1 212 ? 8.346 5.867 -8.915 1.00 75.00 212 ASP A CA 1
ATOM 1792 C C . ASP A 1 212 ? 7.427 6.694 -9.822 1.00 75.00 212 ASP A C 1
ATOM 1794 O O . ASP A 1 212 ? 6.337 6.237 -10.173 1.00 75.00 212 ASP A O 1
ATOM 1798 N N . TYR A 1 213 ? 7.884 7.871 -10.271 1.00 78.69 213 TYR A N 1
ATOM 1799 C CA . TYR A 1 213 ? 7.123 8.707 -11.197 1.00 78.69 213 TYR A CA 1
ATOM 1800 C C . TYR A 1 213 ? 6.919 8.022 -12.557 1.00 78.69 213 TYR A C 1
ATOM 1802 O O . TYR A 1 213 ? 5.809 7.999 -13.085 1.00 78.69 213 TYR A O 1
ATOM 1810 N N . ILE A 1 214 ? 7.970 7.398 -13.088 1.00 80.88 214 ILE A N 1
ATOM 1811 C CA . ILE A 1 214 ? 7.923 6.654 -14.352 1.00 80.88 214 ILE A CA 1
ATOM 1812 C C . ILE A 1 214 ? 6.964 5.472 -14.253 1.00 80.88 214 ILE A C 1
ATOM 1814 O O . ILE A 1 214 ? 6.081 5.341 -15.094 1.00 80.88 214 ILE A O 1
ATOM 1818 N N . ARG A 1 215 ? 7.065 4.657 -13.196 1.00 77.88 215 ARG A N 1
ATOM 1819 C CA . ARG A 1 215 ? 6.168 3.507 -12.995 1.00 77.88 215 ARG A CA 1
ATOM 1820 C C . ARG A 1 215 ? 4.704 3.922 -12.892 1.00 77.88 215 ARG A C 1
ATOM 1822 O O . ARG A 1 215 ? 3.828 3.157 -13.289 1.00 77.88 215 ARG A O 1
ATOM 1829 N N . LEU A 1 216 ? 4.422 5.093 -12.318 1.00 75.62 216 LEU A N 1
ATOM 1830 C CA . LEU A 1 216 ? 3.066 5.632 -12.286 1.00 75.62 216 LEU A CA 1
ATOM 1831 C C . LEU A 1 216 ? 2.583 5.969 -13.701 1.00 75.62 216 LEU A C 1
ATOM 1833 O O . LEU A 1 216 ? 1.488 5.559 -14.073 1.00 75.62 216 LEU A O 1
ATOM 1837 N N . GLU A 1 217 ? 3.379 6.692 -14.489 1.00 78.62 217 GLU A N 1
ATOM 1838 C CA . GLU A 1 217 ? 2.981 7.094 -15.844 1.00 78.62 217 GLU A CA 1
ATOM 1839 C C . GLU A 1 217 ? 2.885 5.900 -16.807 1.00 78.62 217 GLU A C 1
ATOM 1841 O O . GLU A 1 217 ? 1.965 5.860 -17.624 1.00 78.62 217 GLU A O 1
ATOM 1846 N N . GLU A 1 218 ? 3.755 4.891 -16.671 1.00 75.31 218 GLU A N 1
ATOM 1847 C CA . GLU A 1 218 ? 3.664 3.627 -17.419 1.00 75.31 218 GLU A CA 1
ATOM 1848 C C . GLU A 1 218 ? 2.338 2.908 -17.146 1.00 75.31 218 GLU A C 1
ATOM 1850 O O . GLU A 1 218 ? 1.715 2.387 -18.066 1.00 75.31 218 GLU A O 1
ATOM 1855 N N . ARG A 1 219 ? 1.854 2.930 -15.895 1.00 71.38 219 ARG A N 1
ATOM 1856 C CA . ARG A 1 219 ? 0.555 2.336 -15.532 1.00 71.38 219 ARG A CA 1
ATOM 1857 C C . ARG A 1 219 ? -0.631 3.087 -16.120 1.00 71.38 219 ARG A C 1
ATOM 1859 O O . ARG A 1 219 ? -1.610 2.447 -16.480 1.00 71.38 219 ARG A O 1
ATOM 1866 N N . VAL A 1 220 ? -0.551 4.417 -16.195 1.00 74.38 220 VAL A N 1
ATOM 1867 C CA . VAL A 1 220 ? -1.603 5.238 -16.817 1.00 74.38 220 VAL A CA 1
ATOM 1868 C C . VAL A 1 220 ? -1.575 5.101 -18.346 1.00 74.38 220 VAL A C 1
ATOM 1870 O O . VAL A 1 220 ? -2.583 5.329 -19.008 1.00 74.38 220 VAL A O 1
ATOM 1873 N N . GLY A 1 221 ? -0.435 4.709 -18.923 1.00 70.31 221 GLY A N 1
ATOM 1874 C CA . GLY A 1 221 ? -0.317 4.376 -20.344 1.00 70.31 221 GLY A CA 1
ATOM 1875 C C . GLY A 1 221 ? -0.249 5.586 -21.281 1.00 70.31 221 GLY A C 1
ATOM 1876 O O . GLY A 1 221 ? -0.392 5.435 -22.493 1.00 70.31 221 GLY A O 1
ATOM 1877 N N . ASN A 1 222 ? -0.012 6.798 -20.763 1.00 77.56 222 ASN A N 1
ATOM 1878 C CA . ASN A 1 222 ? 0.153 7.982 -21.610 1.00 77.56 222 ASN A CA 1
ATOM 1879 C C . ASN A 1 222 ? 1.579 8.047 -22.191 1.00 77.56 222 ASN A C 1
ATOM 1881 O O . ASN A 1 222 ? 2.509 8.537 -21.549 1.00 77.56 222 ASN A O 1
ATOM 1885 N N . GLN A 1 223 ? 1.736 7.586 -23.435 1.00 73.62 223 GLN A N 1
ATOM 1886 C CA . GLN A 1 223 ? 3.037 7.454 -24.103 1.00 73.62 223 GLN A CA 1
ATOM 1887 C C . GLN A 1 223 ? 3.817 8.768 -24.278 1.00 73.62 223 GLN A C 1
ATOM 1889 O O . GLN A 1 223 ? 5.053 8.757 -24.294 1.00 73.62 223 GLN A O 1
ATOM 1894 N N . GLU A 1 224 ? 3.128 9.901 -24.433 1.00 75.94 224 GLU A N 1
ATOM 1895 C CA . GLU A 1 224 ? 3.781 11.209 -24.568 1.00 75.94 224 GLU A CA 1
ATOM 1896 C C . GLU A 1 224 ? 4.360 11.666 -23.232 1.00 75.94 224 GLU A C 1
ATOM 1898 O O . GLU A 1 224 ? 5.522 12.066 -23.162 1.00 75.94 224 GLU A O 1
ATOM 1903 N N . ARG A 1 225 ? 3.582 11.522 -22.155 1.00 76.38 225 ARG A N 1
ATOM 1904 C CA . ARG A 1 225 ? 4.024 11.900 -20.808 1.00 76.38 225 ARG A CA 1
ATOM 1905 C C . ARG A 1 225 ? 5.137 11.002 -20.299 1.00 76.38 225 ARG A C 1
ATOM 1907 O O . ARG A 1 225 ? 6.117 11.516 -19.773 1.00 76.38 225 ARG A O 1
ATOM 1914 N N . VAL A 1 226 ? 5.029 9.685 -20.491 1.00 80.00 226 VAL A N 1
ATOM 1915 C CA . VAL A 1 226 ? 6.097 8.749 -20.105 1.00 80.00 226 VAL A CA 1
ATOM 1916 C C . VAL A 1 226 ? 7.414 9.170 -20.758 1.00 80.00 226 VAL A C 1
ATOM 1918 O O . VAL A 1 226 ? 8.434 9.289 -20.081 1.00 80.00 226 VAL A O 1
ATOM 1921 N N . ARG A 1 227 ? 7.383 9.502 -22.056 1.00 77.12 227 ARG A N 1
ATOM 1922 C CA . ARG A 1 227 ? 8.555 10.004 -22.784 1.00 77.12 227 ARG A CA 1
ATOM 1923 C C . ARG A 1 227 ? 9.108 11.294 -22.184 1.00 77.12 227 ARG A C 1
ATOM 1925 O O . ARG A 1 227 ? 10.308 11.360 -21.944 1.00 77.12 227 ARG A O 1
ATOM 1932 N N . GLU A 1 228 ? 8.257 12.282 -21.924 1.00 81.94 228 GLU A N 1
ATOM 1933 C CA . GLU A 1 228 ? 8.681 13.551 -21.322 1.00 81.94 228 GLU A CA 1
ATOM 1934 C C . GLU A 1 228 ? 9.367 13.325 -19.964 1.00 81.94 228 GLU A C 1
ATOM 1936 O O . GLU A 1 228 ? 10.425 13.893 -19.688 1.00 81.94 228 GLU A O 1
ATOM 1941 N N . VAL A 1 229 ? 8.799 12.458 -19.119 1.00 81.94 229 VAL A N 1
ATOM 1942 C CA . VAL A 1 229 ? 9.366 12.134 -17.803 1.00 81.94 229 VAL A CA 1
ATOM 1943 C C . VAL A 1 229 ? 10.720 11.441 -17.941 1.00 81.94 229 VAL A C 1
ATOM 1945 O O . VAL A 1 229 ? 11.654 11.813 -17.231 1.00 81.94 229 VAL A O 1
ATOM 1948 N N . TYR A 1 230 ? 10.863 10.497 -18.874 1.00 79.88 230 TYR A N 1
ATOM 1949 C CA . TYR A 1 230 ? 12.149 9.860 -19.160 1.00 79.88 230 TYR A CA 1
ATOM 1950 C C . TYR A 1 230 ? 13.197 10.854 -19.667 1.00 79.88 230 TYR A C 1
ATOM 1952 O O . TYR A 1 230 ? 14.314 10.863 -19.156 1.00 79.88 230 TYR A O 1
ATOM 1960 N N . GLU A 1 231 ? 12.852 11.719 -20.623 1.00 80.50 231 GLU A N 1
ATOM 1961 C CA . GLU A 1 231 ? 13.769 12.731 -21.165 1.00 80.50 231 GLU A CA 1
ATOM 1962 C C . GLU A 1 231 ? 14.227 13.712 -20.078 1.00 80.50 231 GLU A C 1
ATOM 1964 O O . GLU A 1 231 ? 15.415 14.025 -19.968 1.00 80.50 231 GLU A O 1
ATOM 1969 N N . ARG A 1 232 ? 13.308 14.135 -19.203 1.00 81.12 232 ARG A N 1
ATOM 1970 C CA . ARG A 1 232 ? 13.625 14.991 -18.051 1.00 81.12 232 ARG A CA 1
ATOM 1971 C C . ARG A 1 232 ? 14.489 14.280 -17.014 1.00 81.12 232 ARG A C 1
ATOM 1973 O O . ARG A 1 232 ? 15.400 14.896 -16.467 1.00 81.12 232 ARG A O 1
ATOM 1980 N N . ALA A 1 233 ? 14.226 13.005 -16.742 1.00 79.69 233 ALA A N 1
ATOM 1981 C CA . ALA A 1 233 ? 15.033 12.212 -15.822 1.00 79.69 233 ALA A CA 1
ATOM 1982 C C . ALA A 1 233 ? 16.462 12.020 -16.366 1.00 79.69 233 ALA A C 1
ATOM 1984 O O . ALA A 1 233 ? 17.429 12.158 -15.621 1.00 79.69 233 ALA A O 1
ATOM 1985 N N . ILE A 1 234 ? 16.598 11.789 -17.676 1.00 76.81 234 ILE A N 1
ATOM 1986 C CA . ILE A 1 234 ? 17.879 11.638 -18.380 1.00 76.81 234 ILE A CA 1
ATOM 1987 C C . ILE A 1 234 ? 18.682 12.946 -18.409 1.00 76.81 234 ILE A C 1
ATOM 1989 O O . ILE A 1 234 ? 19.912 12.906 -18.319 1.00 76.81 234 ILE A O 1
ATOM 1993 N N . ALA A 1 235 ? 18.011 14.097 -18.512 1.00 77.44 235 ALA A N 1
ATOM 1994 C CA . ALA A 1 235 ? 18.663 15.407 -18.495 1.00 77.44 235 ALA A CA 1
ATOM 1995 C C . ALA A 1 235 ? 19.382 15.704 -17.165 1.00 77.44 235 ALA A C 1
ATOM 1997 O O . ALA A 1 235 ? 20.335 16.485 -17.140 1.00 77.44 235 ALA A O 1
ATOM 1998 N N . ASN A 1 236 ? 18.969 15.062 -16.066 1.00 73.81 236 ASN A N 1
ATOM 1999 C CA . ASN A 1 236 ? 19.652 15.161 -14.778 1.00 73.81 236 ASN A CA 1
ATOM 2000 C C . ASN A 1 236 ? 20.848 14.205 -14.742 1.00 73.81 236 ASN A C 1
ATOM 2002 O O . ASN A 1 236 ? 20.750 13.070 -14.279 1.00 73.81 236 ASN A O 1
ATOM 2006 N N . VAL A 1 237 ? 21.987 14.668 -15.255 1.00 70.19 237 VAL A N 1
ATOM 2007 C CA . VAL A 1 237 ? 23.234 13.895 -15.262 1.00 70.19 237 VAL A CA 1
ATOM 2008 C C . VAL A 1 237 ? 23.808 13.809 -13.835 1.00 70.19 237 VAL A C 1
ATOM 2010 O O . VAL A 1 237 ? 23.992 14.849 -13.196 1.00 70.19 237 VAL A O 1
ATOM 2013 N N . PRO A 1 238 ? 24.122 12.603 -13.317 1.00 68.50 238 PRO A N 1
ATOM 2014 C CA . PRO A 1 238 ? 24.790 12.441 -12.030 1.00 68.50 238 PRO A CA 1
ATOM 2015 C C . PRO A 1 238 ? 26.104 13.239 -11.920 1.00 68.50 238 PRO A C 1
ATOM 2017 O O . PRO A 1 238 ? 26.920 13.178 -12.842 1.00 68.50 238 PRO A O 1
ATOM 2020 N N . PRO A 1 239 ? 26.394 13.913 -10.789 1.00 65.06 239 PRO A N 1
ATOM 2021 C CA . PRO A 1 239 ? 27.732 14.412 -10.505 1.00 65.06 239 PRO A CA 1
ATOM 2022 C C . PRO A 1 239 ? 28.716 13.236 -10.399 1.00 65.06 239 PRO A C 1
ATOM 2024 O O . PRO A 1 239 ? 28.401 12.173 -9.863 1.00 65.06 239 PRO A O 1
ATOM 2027 N N . ALA A 1 240 ? 29.911 13.428 -10.961 1.00 58.47 240 ALA A N 1
ATOM 2028 C CA . ALA A 1 240 ? 30.833 12.370 -11.383 1.00 58.47 240 ALA A CA 1
ATOM 2029 C C . ALA A 1 240 ? 31.438 11.489 -10.265 1.00 58.47 240 ALA A C 1
ATOM 2031 O O . ALA A 1 240 ? 32.100 10.501 -10.571 1.00 58.47 240 ALA A O 1
ATOM 2032 N N . GLU A 1 241 ? 31.231 11.809 -8.988 1.00 56.81 241 GLU A N 1
ATOM 2033 C CA . GLU A 1 241 ? 32.019 11.229 -7.890 1.00 56.81 241 GLU A CA 1
ATOM 2034 C C . GLU A 1 241 ? 31.421 9.945 -7.280 1.00 56.81 241 GLU A C 1
ATOM 2036 O O . GLU A 1 241 ? 32.157 9.131 -6.720 1.00 56.81 241 GLU A O 1
ATOM 2041 N N . GLU A 1 242 ? 30.116 9.683 -7.434 1.00 62.31 242 GLU A N 1
ATOM 2042 C CA . GLU A 1 242 ? 29.447 8.559 -6.758 1.00 62.31 242 GLU A CA 1
ATOM 2043 C C . GLU A 1 242 ? 28.930 7.476 -7.722 1.00 62.31 242 GLU A C 1
ATOM 2045 O O . GLU A 1 242 ? 27.946 7.649 -8.445 1.00 62.31 242 GLU A O 1
ATOM 2050 N N 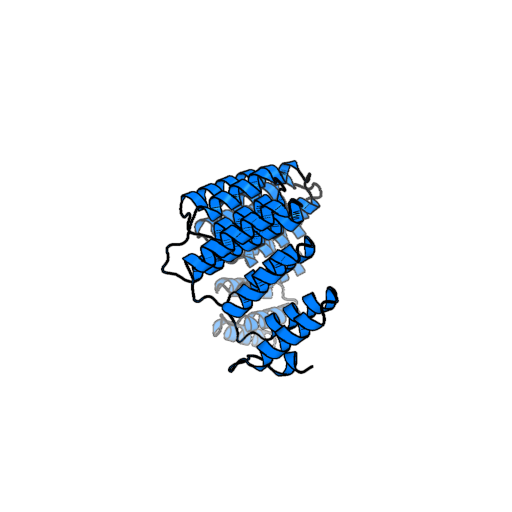. LYS A 1 243 ? 29.540 6.281 -7.656 1.00 65.12 243 LYS A N 1
ATOM 2051 C CA . LYS A 1 243 ? 29.158 5.088 -8.446 1.00 65.12 243 LYS A CA 1
ATOM 2052 C C . LYS A 1 243 ? 27.668 4.724 -8.344 1.00 65.12 243 LYS A C 1
ATOM 2054 O O . LYS A 1 243 ? 27.094 4.206 -9.299 1.00 65.12 243 LYS A O 1
ATOM 2059 N N . ARG A 1 244 ? 27.035 4.998 -7.196 1.00 65.19 244 ARG A N 1
ATOM 2060 C CA . ARG A 1 244 ? 25.632 4.650 -6.915 1.00 65.19 244 ARG A CA 1
ATOM 2061 C C . ARG A 1 244 ? 24.651 5.373 -7.840 1.00 65.19 244 ARG A C 1
ATOM 2063 O O . ARG A 1 244 ? 23.674 4.766 -8.280 1.00 65.19 244 ARG A O 1
ATOM 2070 N N . TYR A 1 245 ? 24.901 6.645 -8.148 1.00 67.50 245 TYR A N 1
ATOM 2071 C CA . TYR A 1 245 ? 24.021 7.412 -9.030 1.00 67.50 245 TYR A CA 1
ATOM 2072 C C . TYR A 1 245 ? 24.181 7.000 -10.490 1.00 67.50 245 TYR A C 1
ATOM 2074 O O . TYR A 1 245 ? 23.185 6.918 -11.199 1.00 67.50 245 TYR A O 1
ATOM 2082 N N . TRP A 1 246 ? 25.395 6.647 -10.916 1.00 70.38 246 TRP A N 1
ATOM 2083 C CA . TRP A 1 246 ? 25.646 6.150 -12.270 1.00 70.38 246 TRP A CA 1
ATOM 2084 C C . TRP A 1 246 ? 24.971 4.809 -12.550 1.00 70.38 246 TRP A C 1
ATOM 2086 O O . TRP A 1 246 ? 24.363 4.660 -13.604 1.00 70.38 246 TRP A O 1
ATOM 2096 N N . GLN A 1 247 ? 24.985 3.868 -11.598 1.00 70.06 247 GLN A N 1
ATOM 2097 C CA . GLN A 1 247 ? 24.227 2.616 -11.732 1.00 70.06 247 GLN A CA 1
ATOM 2098 C C . GLN A 1 247 ? 22.738 2.899 -11.949 1.00 70.06 247 GLN A C 1
ATOM 2100 O O . GLN A 1 247 ? 22.133 2.408 -12.898 1.00 70.06 247 GLN A O 1
ATOM 2105 N N . ARG A 1 248 ? 22.140 3.745 -11.103 1.00 71.50 248 ARG A N 1
ATOM 2106 C CA . ARG A 1 248 ? 20.721 4.111 -11.222 1.00 71.50 248 ARG A CA 1
ATOM 2107 C C . ARG A 1 248 ? 20.413 4.862 -12.517 1.00 71.50 248 ARG A C 1
ATOM 2109 O O . ARG A 1 248 ? 19.388 4.593 -13.132 1.00 71.50 248 ARG A O 1
ATOM 2116 N N . TYR A 1 249 ? 21.311 5.731 -12.966 1.00 73.88 249 TYR A N 1
ATOM 2117 C CA . TYR A 1 249 ? 21.194 6.428 -14.244 1.00 73.88 249 TYR A CA 1
ATOM 2118 C C . TYR A 1 249 ? 21.225 5.456 -15.431 1.00 73.88 249 TYR A C 1
ATOM 2120 O O . TYR A 1 249 ? 20.389 5.544 -16.322 1.00 73.88 249 TYR A O 1
ATOM 2128 N N . ILE A 1 250 ? 22.111 4.459 -15.420 1.00 71.75 250 ILE A N 1
ATOM 2129 C CA . ILE A 1 250 ? 22.139 3.417 -16.457 1.00 71.75 250 ILE A CA 1
ATOM 2130 C C . ILE A 1 250 ? 20.852 2.580 -16.426 1.00 71.75 250 ILE A C 1
ATOM 2132 O O . ILE A 1 250 ? 20.277 2.306 -17.478 1.00 71.75 250 ILE A O 1
ATOM 2136 N N . TYR A 1 251 ? 20.343 2.224 -15.242 1.00 73.19 251 TYR A N 1
ATOM 2137 C CA . TYR A 1 251 ? 19.049 1.540 -15.122 1.00 73.19 251 TYR A CA 1
ATOM 2138 C C . TYR A 1 251 ? 17.887 2.372 -15.672 1.00 73.19 251 TYR A C 1
ATOM 2140 O O . TYR A 1 251 ? 16.991 1.811 -16.297 1.00 73.19 251 TYR A O 1
ATOM 2148 N N . LEU A 1 252 ? 17.905 3.693 -15.486 1.00 77.44 252 LEU A N 1
ATOM 2149 C CA . LEU A 1 252 ? 16.917 4.599 -16.071 1.00 77.44 252 LEU A CA 1
ATOM 2150 C C . LEU A 1 252 ? 16.932 4.520 -17.605 1.00 77.44 252 LEU A C 1
ATOM 2152 O O . LEU A 1 252 ? 15.876 4.369 -18.215 1.00 77.44 252 LEU A O 1
ATOM 2156 N N . TRP A 1 253 ? 18.119 4.535 -18.219 1.00 77.25 253 TRP A N 1
ATOM 2157 C CA . TRP A 1 253 ? 18.280 4.362 -19.666 1.00 77.25 253 TRP A CA 1
ATOM 2158 C C . TRP A 1 253 ? 17.843 2.978 -20.158 1.00 77.25 253 TRP A C 1
ATOM 2160 O O . TRP A 1 253 ? 17.187 2.878 -21.192 1.00 77.25 253 TRP A O 1
ATOM 2170 N N . ILE A 1 254 ? 18.162 1.909 -19.419 1.00 73.94 254 ILE A N 1
ATOM 2171 C CA . ILE A 1 254 ? 17.712 0.548 -19.752 1.00 73.94 254 ILE A CA 1
ATOM 2172 C C . ILE A 1 254 ? 16.186 0.454 -19.682 1.00 73.94 254 ILE A C 1
ATOM 2174 O O . ILE A 1 254 ? 15.583 -0.144 -20.568 1.00 73.94 254 ILE A O 1
ATOM 2178 N N . ASN A 1 255 ? 15.562 1.042 -18.659 1.00 76.44 255 ASN A N 1
ATOM 2179 C CA . ASN A 1 255 ? 14.105 1.069 -18.539 1.00 76.44 255 ASN A CA 1
ATOM 2180 C C . ASN A 1 255 ? 13.477 1.897 -19.666 1.00 76.44 255 ASN A C 1
ATOM 2182 O O . ASN A 1 255 ? 12.475 1.471 -20.221 1.00 76.44 255 ASN A O 1
ATOM 2186 N N . TYR A 1 256 ? 14.091 3.018 -20.060 1.00 76.94 256 TYR A N 1
ATOM 2187 C CA . TYR A 1 256 ? 13.608 3.811 -21.191 1.00 76.94 256 TYR A CA 1
ATOM 2188 C C . TYR A 1 256 ? 13.665 3.032 -22.509 1.00 76.94 256 TYR A C 1
ATOM 2190 O O . TYR A 1 256 ? 12.701 3.024 -23.271 1.00 76.94 256 TYR A O 1
ATOM 2198 N N . ALA A 1 257 ? 14.779 2.341 -22.760 1.00 71.31 257 ALA A N 1
ATOM 2199 C CA . ALA A 1 257 ? 14.941 1.511 -23.946 1.00 71.31 257 ALA A CA 1
ATOM 2200 C C . ALA A 1 257 ? 13.950 0.335 -23.966 1.00 71.31 257 ALA A C 1
ATOM 2202 O O . ALA A 1 257 ? 13.318 0.093 -24.988 1.00 71.31 257 ALA A O 1
ATOM 2203 N N . LEU A 1 258 ? 13.749 -0.332 -22.824 1.00 71.00 258 LEU A N 1
ATOM 2204 C CA . LEU A 1 258 ? 12.744 -1.387 -22.666 1.00 71.00 258 LEU A CA 1
ATOM 2205 C C . LEU A 1 258 ? 11.319 -0.886 -22.901 1.00 71.00 258 LEU A C 1
ATOM 2207 O O . LEU A 1 258 ? 10.557 -1.538 -23.605 1.00 71.00 258 LEU A O 1
ATOM 2211 N N . TYR A 1 259 ? 10.958 0.264 -22.331 1.00 72.94 259 TYR A N 1
ATOM 2212 C CA . TYR A 1 259 ? 9.648 0.875 -22.538 1.00 72.94 259 TYR A CA 1
ATOM 2213 C C . TYR A 1 259 ? 9.411 1.166 -24.027 1.00 72.94 259 TYR A C 1
ATOM 2215 O O . TYR A 1 259 ? 8.350 0.879 -24.576 1.00 72.94 259 TYR A O 1
ATOM 2223 N N . LYS A 1 260 ? 10.427 1.686 -24.725 1.00 71.56 260 LYS A N 1
ATOM 2224 C CA . LYS A 1 260 ? 10.349 1.939 -26.170 1.00 71.56 260 LYS A CA 1
ATOM 2225 C C . LYS A 1 260 ? 10.256 0.661 -27.004 1.00 71.56 260 LYS A C 1
ATOM 2227 O O . LYS A 1 260 ? 9.534 0.656 -27.999 1.00 71.56 260 LYS A O 1
ATOM 2232 N N . GLU A 1 261 ? 10.946 -0.398 -26.593 1.00 67.19 261 GLU A N 1
ATOM 2233 C CA . GLU A 1 261 ? 10.902 -1.712 -27.237 1.00 67.19 261 GLU A CA 1
ATOM 2234 C C . GLU A 1 261 ? 9.529 -2.383 -27.078 1.00 67.19 261 GLU A C 1
ATOM 2236 O O . GLU A 1 261 ? 8.964 -2.857 -28.062 1.00 67.19 261 GLU A O 1
ATOM 2241 N N . VAL A 1 262 ? 8.977 -2.387 -25.861 1.00 64.12 262 VAL A N 1
ATOM 2242 C CA . VAL A 1 262 ? 7.754 -3.133 -25.518 1.00 64.12 262 VAL A CA 1
ATOM 2243 C C . VAL A 1 262 ? 6.478 -2.347 -25.833 1.00 64.12 262 VAL A C 1
ATOM 2245 O O . VAL A 1 262 ? 5.565 -2.911 -26.433 1.00 64.12 262 VAL A O 1
ATOM 2248 N N . ASP A 1 263 ? 6.410 -1.059 -25.479 1.00 56.94 263 ASP A N 1
ATOM 2249 C CA . ASP A 1 263 ? 5.156 -0.290 -25.535 1.00 56.94 263 ASP A CA 1
ATOM 2250 C C . ASP A 1 263 ? 5.036 0.605 -26.777 1.00 56.94 263 ASP A C 1
ATOM 2252 O O . ASP A 1 263 ? 3.924 0.890 -27.226 1.00 56.94 263 ASP A O 1
ATOM 2256 N N . ALA A 1 264 ? 6.157 1.065 -27.350 1.00 58.56 264 ALA A N 1
ATOM 2257 C CA . ALA A 1 264 ? 6.138 1.958 -28.515 1.00 58.56 264 ALA A CA 1
ATOM 2258 C C . ALA A 1 264 ? 6.382 1.243 -29.857 1.00 58.56 264 ALA A C 1
ATOM 2260 O O . ALA A 1 264 ? 6.042 1.806 -30.897 1.00 58.56 264 ALA A O 1
ATOM 2261 N N . GLY A 1 265 ? 6.983 0.045 -29.854 1.00 63.97 265 GLY A N 1
ATOM 2262 C CA . GLY A 1 265 ? 7.322 -0.711 -31.070 1.00 63.97 265 GLY A CA 1
ATOM 2263 C C . GLY A 1 265 ? 8.283 0.016 -32.026 1.00 63.97 265 GLY A C 1
ATOM 2264 O O . GLY A 1 265 ? 8.446 -0.393 -33.174 1.00 63.97 265 GLY A O 1
ATOM 2265 N N . ASP A 1 266 ? 8.908 1.107 -31.577 1.00 67.62 266 ASP A N 1
ATOM 2266 C CA . ASP A 1 266 ? 9.763 1.976 -32.385 1.00 67.62 266 ASP A CA 1
ATOM 2267 C C . ASP A 1 266 ? 11.229 1.583 -32.172 1.00 67.62 266 ASP A C 1
ATOM 2269 O O . ASP A 1 266 ? 11.944 2.112 -31.313 1.00 67.62 266 ASP A O 1
ATOM 2273 N N . LEU A 1 267 ? 11.655 0.573 -32.930 1.00 65.38 267 LEU A N 1
ATOM 2274 C CA . LEU A 1 267 ? 12.970 -0.050 -32.788 1.00 65.38 267 LEU A CA 1
ATOM 2275 C C . LEU A 1 267 ? 14.121 0.875 -33.237 1.00 65.38 267 LEU A C 1
ATOM 2277 O O . LEU A 1 267 ? 15.228 0.780 -32.705 1.00 65.38 267 LEU A O 1
ATOM 2281 N N . GLU A 1 268 ? 13.876 1.816 -34.157 1.00 67.31 268 GLU A N 1
ATOM 2282 C CA . GLU A 1 268 ? 14.898 2.768 -34.620 1.00 67.31 268 GLU A CA 1
ATOM 2283 C C . GLU A 1 268 ? 15.255 3.789 -33.540 1.00 67.31 268 GLU A C 1
ATOM 2285 O O . GLU A 1 268 ? 16.432 4.037 -33.279 1.00 67.31 268 GLU A O 1
ATOM 2290 N N . ARG A 1 269 ? 14.260 4.337 -32.835 1.00 68.50 269 ARG A N 1
ATOM 2291 C CA . ARG A 1 269 ? 14.533 5.274 -31.735 1.00 68.50 269 ARG A CA 1
ATOM 2292 C C . ARG A 1 269 ? 15.182 4.591 -30.536 1.00 68.50 269 ARG A C 1
ATOM 2294 O O . ARG A 1 269 ? 16.039 5.189 -29.888 1.00 68.50 269 ARG A O 1
ATOM 2301 N N . THR A 1 270 ? 14.827 3.335 -30.260 1.00 68.69 270 THR A N 1
ATOM 2302 C CA . THR A 1 270 ? 15.481 2.518 -29.223 1.00 68.69 270 THR A CA 1
ATOM 2303 C C . THR A 1 270 ? 16.981 2.381 -29.486 1.00 68.69 270 THR A C 1
ATOM 2305 O O . THR A 1 270 ? 17.795 2.467 -28.564 1.00 68.69 270 THR A O 1
ATOM 2308 N N . ARG A 1 271 ? 17.380 2.261 -30.755 1.00 71.19 271 ARG A N 1
ATOM 2309 C CA . ARG A 1 271 ? 18.789 2.242 -31.155 1.00 71.19 271 ARG A CA 1
ATOM 2310 C C . ARG A 1 271 ? 19.514 3.536 -30.815 1.00 71.19 271 ARG A C 1
ATOM 2312 O O . ARG A 1 271 ? 20.625 3.485 -30.291 1.00 71.19 271 ARG A O 1
ATOM 2319 N N . ASP A 1 272 ? 18.907 4.684 -31.091 1.00 74.38 272 ASP A N 1
ATOM 2320 C CA . ASP A 1 272 ? 19.515 5.975 -30.770 1.00 74.38 272 ASP A CA 1
ATOM 2321 C C . ASP A 1 272 ? 19.685 6.151 -29.257 1.00 74.38 272 ASP A C 1
ATOM 2323 O O . ASP A 1 272 ? 20.743 6.594 -28.813 1.00 74.38 272 ASP A O 1
ATOM 2327 N N . VAL A 1 273 ? 18.715 5.682 -28.467 1.00 74.75 273 VAL A N 1
ATOM 2328 C CA . VAL A 1 273 ? 18.786 5.635 -26.998 1.00 74.75 273 VAL A CA 1
ATOM 2329 C C . VAL A 1 273 ? 19.953 4.766 -26.513 1.00 74.75 273 VAL A C 1
ATOM 2331 O O . VAL A 1 273 ? 20.725 5.183 -25.644 1.00 74.75 273 VAL A O 1
ATOM 2334 N N . TYR A 1 274 ? 20.142 3.576 -27.093 1.00 72.06 274 TYR A N 1
ATOM 2335 C CA . TYR A 1 274 ? 21.292 2.728 -26.765 1.00 72.06 274 TYR A CA 1
ATOM 2336 C C . TYR A 1 274 ? 22.622 3.334 -27.219 1.00 72.06 274 TYR A C 1
ATOM 2338 O O . TYR A 1 274 ? 23.614 3.224 -26.501 1.00 72.06 274 TYR A O 1
ATOM 2346 N N . ARG A 1 275 ? 22.666 4.011 -28.372 1.00 74.00 275 ARG A N 1
ATOM 2347 C CA . ARG A 1 275 ? 23.868 4.710 -28.852 1.00 74.00 275 ARG A CA 1
ATOM 2348 C C . ARG A 1 275 ? 24.263 5.849 -27.928 1.00 74.00 275 ARG A C 1
ATOM 2350 O O . ARG A 1 275 ? 25.442 5.959 -27.593 1.00 74.00 275 ARG A O 1
ATOM 2357 N N . THR A 1 276 ? 23.309 6.670 -27.493 1.00 76.38 276 THR A N 1
ATOM 2358 C CA . THR A 1 276 ? 23.584 7.749 -26.538 1.00 76.38 276 THR A CA 1
ATOM 2359 C C . THR A 1 276 ? 24.037 7.181 -25.201 1.00 76.38 276 THR A C 1
ATOM 2361 O O . THR A 1 276 ? 25.056 7.632 -24.683 1.00 76.38 276 THR A O 1
ATOM 2364 N N . LEU A 1 277 ? 23.371 6.135 -24.693 1.00 74.19 277 LEU A N 1
ATOM 2365 C CA . LEU A 1 277 ? 23.798 5.428 -23.482 1.00 74.19 277 LEU A CA 1
ATOM 2366 C C . LEU A 1 277 ? 25.239 4.917 -23.613 1.00 74.19 277 LEU A C 1
ATOM 2368 O O . LEU A 1 277 ? 26.044 5.108 -22.705 1.00 74.19 277 LEU A O 1
ATOM 2372 N N . PHE A 1 278 ? 25.578 4.309 -24.751 1.00 71.62 278 PHE A N 1
ATOM 2373 C CA . PHE A 1 278 ? 26.912 3.783 -25.025 1.00 71.62 278 PHE A CA 1
ATOM 2374 C C . PHE A 1 278 ? 27.970 4.892 -25.042 1.00 71.62 278 PHE A C 1
ATOM 2376 O O . PHE A 1 278 ? 29.019 4.752 -24.419 1.00 71.62 278 PHE A O 1
ATOM 2383 N N . ILE A 1 279 ? 27.690 6.023 -25.696 1.00 72.06 279 ILE A N 1
ATOM 2384 C CA . ILE A 1 279 ? 28.596 7.180 -25.716 1.00 72.06 279 ILE A CA 1
ATOM 2385 C C . ILE A 1 279 ? 28.810 7.716 -24.295 1.00 72.06 279 ILE A C 1
ATOM 2387 O O . ILE A 1 279 ? 29.955 7.869 -23.874 1.00 72.06 279 ILE A O 1
ATOM 2391 N N . PHE A 1 280 ? 27.739 7.936 -23.526 1.00 68.19 280 PHE A N 1
ATOM 2392 C CA . PHE A 1 280 ? 27.847 8.434 -22.150 1.00 68.19 280 PHE A CA 1
ATOM 2393 C C . PHE A 1 280 ? 28.600 7.469 -21.233 1.00 68.19 280 PHE A C 1
ATOM 2395 O O . PHE A 1 280 ? 29.450 7.901 -20.454 1.00 68.19 280 PHE A O 1
ATOM 2402 N N . TYR A 1 281 ? 28.339 6.169 -21.361 1.00 67.12 281 TYR A N 1
ATOM 2403 C CA . TYR A 1 281 ? 29.025 5.126 -20.606 1.00 67.12 281 TYR A CA 1
ATOM 2404 C C . TYR A 1 281 ? 30.542 5.162 -20.840 1.00 67.12 281 TYR A C 1
ATOM 2406 O O . TYR A 1 281 ? 31.313 5.226 -19.883 1.00 67.12 281 TYR A O 1
ATOM 2414 N N . PHE A 1 282 ? 30.974 5.219 -22.103 1.00 65.25 282 PHE A N 1
ATOM 2415 C CA . PHE A 1 282 ? 32.396 5.269 -22.454 1.00 65.25 282 PHE A CA 1
ATOM 2416 C C . PHE A 1 282 ? 33.061 6.610 -22.122 1.00 65.25 282 PHE A C 1
ATOM 2418 O O . PHE A 1 282 ? 34.234 6.629 -21.753 1.00 65.25 282 PHE A O 1
ATOM 2425 N N . SER A 1 283 ? 32.339 7.729 -22.230 1.00 61.31 283 SER A N 1
ATOM 2426 C CA . SER A 1 283 ? 32.884 9.057 -21.919 1.00 61.31 283 SER A CA 1
ATOM 2427 C C . SER A 1 283 ? 33.044 9.320 -20.420 1.00 61.31 283 SER A C 1
ATOM 2429 O O . SER A 1 283 ? 33.947 10.062 -20.043 1.00 61.31 283 SER A O 1
ATOM 2431 N N . PHE A 1 284 ? 32.206 8.727 -19.564 1.00 58.06 284 PHE A N 1
ATOM 2432 C CA . PHE A 1 284 ? 32.175 9.062 -18.135 1.00 58.06 284 PHE A CA 1
ATOM 2433 C C . PHE A 1 284 ? 32.538 7.909 -17.190 1.00 58.06 284 PHE A C 1
ATOM 2435 O O . PHE A 1 284 ? 32.827 8.174 -16.022 1.00 58.06 284 PHE A O 1
ATOM 2442 N N . SER A 1 285 ? 32.575 6.644 -17.636 1.00 54.16 285 SER A N 1
ATOM 2443 C CA . SER A 1 285 ? 32.863 5.522 -16.728 1.00 54.16 285 SER A CA 1
ATOM 2444 C C . SER A 1 285 ? 33.698 4.392 -17.354 1.00 54.16 285 SER A C 1
ATOM 2446 O O . SER A 1 285 ? 33.159 3.421 -17.877 1.00 54.16 285 SER A O 1
ATOM 2448 N N . PRO A 1 286 ? 35.039 4.428 -17.220 1.00 49.53 286 PRO A N 1
ATOM 2449 C CA . PRO A 1 286 ? 35.917 3.391 -17.773 1.00 49.53 286 PRO A CA 1
ATOM 2450 C C . PRO A 1 286 ? 35.961 2.070 -16.978 1.00 49.53 286 PRO A C 1
ATOM 2452 O O . PRO A 1 286 ? 36.773 1.209 -17.302 1.00 49.53 286 PRO A O 1
ATOM 2455 N N . ARG A 1 287 ? 35.197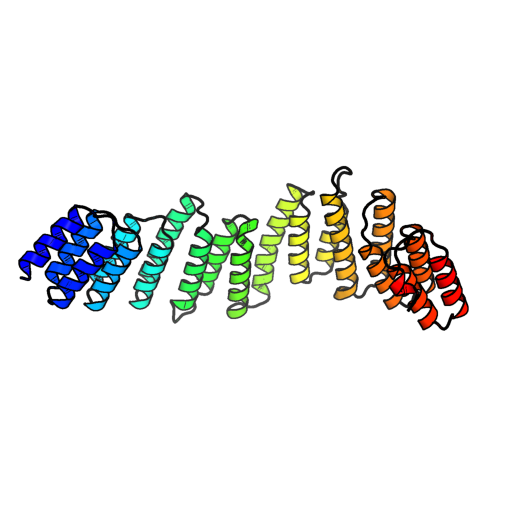 1.913 -15.881 1.00 49.81 287 ARG A N 1
ATOM 2456 C CA . ARG A 1 287 ? 35.443 0.845 -14.879 1.00 49.81 287 ARG A CA 1
ATOM 2457 C C . ARG A 1 287 ? 34.204 0.187 -14.257 1.00 49.81 287 ARG A C 1
ATOM 2459 O O . ARG A 1 287 ? 34.336 -0.484 -13.235 1.00 49.81 287 ARG A O 1
ATOM 2466 N N . MET A 1 288 ? 33.005 0.377 -14.803 1.00 51.50 288 MET A N 1
ATOM 2467 C CA . MET A 1 288 ? 31.846 -0.410 -14.358 1.00 51.50 288 MET A CA 1
ATOM 2468 C C . MET A 1 288 ? 31.724 -1.670 -15.206 1.00 51.50 288 MET A C 1
ATOM 2470 O O . MET A 1 288 ? 31.719 -1.579 -16.414 1.00 51.50 288 MET A O 1
ATOM 2474 N N . GLU A 1 289 ? 31.627 -2.848 -14.599 1.00 52.50 289 GLU A N 1
ATOM 2475 C CA . GLU A 1 289 ? 31.453 -4.128 -15.301 1.00 52.50 289 GLU A CA 1
ATOM 2476 C C . GLU A 1 289 ? 29.991 -4.396 -15.682 1.00 52.50 289 GLU A C 1
ATOM 2478 O O . GLU A 1 289 ? 29.434 -5.453 -15.385 1.00 52.50 289 GLU A O 1
ATOM 2483 N N . GLU A 1 290 ? 29.315 -3.455 -16.343 1.00 58.56 290 GLU A N 1
ATOM 2484 C CA . GLU A 1 290 ? 27.919 -3.669 -16.742 1.00 58.56 290 GLU A CA 1
ATOM 2485 C C . GLU A 1 290 ? 27.815 -4.360 -18.106 1.00 58.56 290 GLU A C 1
ATOM 2487 O O . GLU A 1 290 ? 27.280 -3.852 -19.090 1.00 58.56 290 GLU A O 1
ATOM 2492 N N . ARG A 1 291 ? 28.241 -5.632 -18.096 1.00 65.75 291 ARG A N 1
ATOM 2493 C CA . ARG A 1 291 ? 28.072 -6.652 -19.154 1.00 65.75 291 ARG A CA 1
ATOM 2494 C C . ARG A 1 291 ? 26.632 -6.713 -19.708 1.00 65.75 291 ARG A C 1
ATOM 2496 O O . ARG A 1 291 ? 26.403 -7.119 -20.844 1.00 65.75 291 ARG A O 1
ATOM 2503 N N . ARG A 1 292 ? 25.649 -6.285 -18.904 1.00 67.06 292 ARG A N 1
ATOM 2504 C CA . ARG A 1 292 ? 24.217 -6.246 -19.246 1.00 67.06 292 ARG A CA 1
ATOM 2505 C C . ARG A 1 292 ? 23.886 -5.273 -20.381 1.00 67.06 292 ARG A C 1
ATOM 2507 O O . ARG A 1 292 ? 22.967 -5.573 -21.135 1.00 67.06 292 ARG A O 1
ATOM 2514 N N . ILE A 1 293 ? 24.609 -4.157 -20.521 1.00 70.62 293 ILE A N 1
ATOM 2515 C CA . ILE A 1 293 ? 24.318 -3.146 -21.554 1.00 70.62 293 ILE A CA 1
ATOM 2516 C C . ILE A 1 293 ? 24.637 -3.708 -22.941 1.00 70.62 293 ILE A C 1
ATOM 2518 O O . ILE A 1 293 ? 23.779 -3.690 -23.818 1.00 70.62 293 ILE A O 1
ATOM 2522 N N . PHE A 1 294 ? 25.839 -4.274 -23.110 1.00 71.25 294 PHE A N 1
ATOM 2523 C CA . PHE A 1 294 ? 26.256 -4.924 -24.355 1.00 71.25 294 PHE A CA 1
ATOM 2524 C C . PHE A 1 294 ? 25.309 -6.052 -24.742 1.00 71.25 294 PHE A C 1
ATOM 2526 O O . PHE A 1 294 ? 24.813 -6.071 -25.863 1.00 71.25 294 PHE A O 1
ATOM 2533 N N . LYS A 1 295 ? 25.000 -6.945 -23.793 1.00 75.38 295 LYS A N 1
ATOM 2534 C CA . LYS A 1 295 ? 24.068 -8.050 -24.026 1.00 75.38 295 LYS A CA 1
ATOM 2535 C C . LYS A 1 295 ? 22.721 -7.550 -24.555 1.00 75.38 295 LYS A C 1
ATOM 2537 O O . LYS A 1 295 ? 22.254 -8.042 -25.572 1.00 75.38 295 LYS A O 1
ATOM 2542 N N . LYS A 1 296 ? 22.134 -6.551 -23.895 1.00 73.38 296 LYS A N 1
ATOM 2543 C CA . LYS A 1 296 ? 20.795 -6.063 -24.233 1.00 73.38 296 LYS A CA 1
ATOM 2544 C C . LYS A 1 296 ? 20.758 -5.256 -25.531 1.00 73.38 296 LYS A C 1
ATOM 2546 O O . LYS A 1 296 ? 19.811 -5.375 -26.296 1.00 73.38 296 LYS A O 1
ATOM 2551 N N . TYR A 1 297 ? 21.810 -4.484 -25.809 1.00 74.56 297 TYR A N 1
ATOM 2552 C CA . TYR A 1 297 ? 21.919 -3.745 -27.066 1.00 74.56 297 TYR A CA 1
ATOM 2553 C C . TYR A 1 297 ? 22.097 -4.685 -28.267 1.00 74.56 297 TYR A C 1
ATOM 2555 O O . TYR A 1 297 ? 21.487 -4.475 -29.312 1.00 74.56 297 TYR A O 1
ATOM 2563 N N . ILE A 1 298 ? 22.880 -5.754 -28.098 1.00 77.88 298 ILE A N 1
ATOM 2564 C CA . ILE A 1 298 ? 23.051 -6.787 -29.122 1.00 77.88 298 ILE A CA 1
ATOM 2565 C C . ILE A 1 298 ? 21.756 -7.581 -29.324 1.00 77.88 298 ILE A C 1
ATOM 2567 O O . ILE A 1 298 ? 21.354 -7.770 -30.464 1.00 77.88 298 ILE A O 1
ATOM 2571 N N . GLU A 1 299 ? 21.082 -8.015 -28.253 1.00 76.88 299 GLU A N 1
ATOM 2572 C CA . GLU A 1 299 ? 19.779 -8.698 -28.348 1.00 76.88 299 GLU A CA 1
ATOM 2573 C C . GLU A 1 299 ? 18.764 -7.865 -29.152 1.00 76.88 299 GLU A C 1
ATOM 2575 O O . GLU A 1 299 ? 18.095 -8.402 -30.031 1.00 76.88 299 GLU A O 1
ATOM 2580 N N . MET A 1 300 ? 18.720 -6.547 -28.934 1.00 74.44 300 MET A N 1
ATOM 2581 C CA . MET A 1 300 ? 17.860 -5.635 -29.694 1.00 74.44 300 MET A CA 1
ATOM 2582 C C . MET A 1 300 ? 18.265 -5.528 -31.177 1.00 74.44 300 MET A C 1
ATOM 2584 O O . MET A 1 300 ? 17.413 -5.659 -32.056 1.00 74.44 300 MET A O 1
ATOM 2588 N N . GLU A 1 301 ? 19.553 -5.333 -31.490 1.00 75.25 301 GLU A N 1
ATOM 2589 C CA . GLU A 1 301 ? 20.024 -5.253 -32.888 1.00 75.25 301 GLU A CA 1
ATOM 2590 C C . GLU A 1 301 ? 19.849 -6.589 -33.642 1.00 75.25 301 GLU A C 1
ATOM 2592 O O . GLU A 1 301 ? 19.611 -6.589 -34.853 1.00 75.25 301 GLU A O 1
ATOM 2597 N N . LEU A 1 302 ? 19.885 -7.723 -32.929 1.00 77.31 302 LEU A N 1
ATOM 2598 C CA . LEU A 1 302 ? 19.542 -9.041 -33.469 1.00 77.31 302 LEU A CA 1
ATOM 2599 C C . LEU A 1 302 ? 18.048 -9.163 -33.779 1.00 77.31 302 LEU A C 1
ATOM 2601 O O . LEU A 1 302 ? 17.699 -9.649 -34.854 1.00 77.31 302 LEU A O 1
ATOM 2605 N N . CYS A 1 303 ? 17.169 -8.679 -32.895 1.00 72.88 303 CYS A N 1
ATOM 2606 C CA . CYS A 1 303 ? 15.728 -8.599 -33.165 1.00 72.88 303 CYS A CA 1
ATOM 2607 C C . CYS A 1 303 ? 15.414 -7.719 -34.387 1.00 72.88 303 CYS A C 1
ATOM 2609 O O . CYS A 1 303 ? 14.467 -7.996 -35.120 1.00 72.88 303 CYS A O 1
ATOM 2611 N N . LEU A 1 304 ? 16.230 -6.691 -34.635 1.00 71.88 304 LEU A N 1
ATOM 2612 C CA . LEU A 1 304 ? 16.157 -5.838 -35.824 1.00 71.88 304 LEU A CA 1
ATOM 2613 C C . LEU A 1 304 ? 16.688 -6.49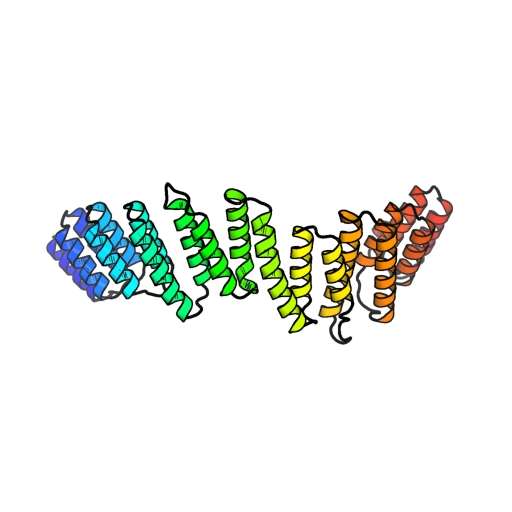7 -37.111 1.00 71.88 304 LEU A C 1
ATOM 2615 O O . LEU A 1 304 ? 16.505 -5.940 -38.192 1.00 71.88 304 LEU A O 1
ATOM 2619 N N . GLY A 1 305 ? 17.365 -7.645 -37.019 1.00 73.25 305 GLY A N 1
ATOM 2620 C CA . GLY A 1 305 ? 18.005 -8.309 -38.161 1.00 73.25 305 GLY A CA 1
ATOM 2621 C C . GLY A 1 305 ? 19.256 -7.592 -38.687 1.00 73.25 305 GLY A C 1
ATOM 2622 O O . GLY A 1 305 ? 19.740 -7.900 -39.776 1.00 73.25 305 GLY A O 1
ATOM 2623 N N . ASN A 1 306 ? 19.803 -6.635 -37.932 1.00 79.50 306 ASN A N 1
ATOM 2624 C CA . ASN A 1 306 ? 20.952 -5.833 -38.342 1.00 79.50 306 ASN A CA 1
ATOM 2625 C C . ASN A 1 306 ? 22.271 -6.514 -37.961 1.00 79.50 306 ASN A C 1
ATOM 2627 O O . ASN A 1 306 ? 22.849 -6.259 -36.903 1.00 79.50 306 ASN A O 1
ATOM 2631 N N . ILE A 1 307 ? 22.802 -7.337 -38.859 1.00 78.25 307 ILE A N 1
ATOM 2632 C CA . ILE A 1 307 ? 23.983 -8.162 -38.573 1.00 78.25 307 ILE A CA 1
ATOM 2633 C C . ILE A 1 307 ? 25.284 -7.348 -38.455 1.00 78.25 307 ILE A C 1
ATOM 2635 O O . ILE A 1 307 ? 26.061 -7.555 -37.522 1.00 78.25 307 ILE A O 1
ATOM 2639 N N . ASP A 1 308 ? 25.535 -6.385 -39.347 1.00 79.69 308 ASP A N 1
ATOM 2640 C CA . ASP A 1 308 ? 26.794 -5.621 -39.324 1.00 79.69 308 ASP A CA 1
ATOM 2641 C C . ASP A 1 308 ? 26.959 -4.731 -38.075 1.00 79.69 308 ASP A C 1
ATOM 2643 O O . ASP A 1 308 ? 28.067 -4.643 -37.534 1.00 79.69 308 ASP A O 1
ATOM 2647 N N . PRO A 1 309 ? 25.899 -4.078 -37.557 1.00 81.12 309 PRO A N 1
ATOM 2648 C CA . PRO A 1 309 ? 25.942 -3.447 -36.242 1.00 81.12 309 PRO A CA 1
ATOM 2649 C C . PRO A 1 309 ? 26.203 -4.441 -35.110 1.00 81.12 309 PRO A C 1
ATOM 2651 O O . PRO A 1 309 ? 27.030 -4.138 -34.253 1.00 81.12 309 PRO A O 1
ATOM 2654 N N . CYS A 1 310 ? 25.577 -5.625 -35.125 1.00 79.69 310 CYS A N 1
ATOM 2655 C CA . CYS A 1 310 ? 25.824 -6.662 -34.117 1.00 79.69 310 CYS A CA 1
ATOM 2656 C C . CYS A 1 310 ? 27.305 -7.058 -34.060 1.00 79.69 310 CYS A C 1
ATOM 2658 O O . CYS A 1 310 ? 27.882 -7.093 -32.974 1.00 79.69 310 CYS A O 1
ATOM 2660 N N . ARG A 1 311 ? 27.945 -7.268 -35.218 1.00 82.75 311 ARG A N 1
ATOM 2661 C CA . ARG A 1 311 ? 29.384 -7.574 -35.323 1.00 82.75 311 ARG A CA 1
ATOM 2662 C C . ARG A 1 311 ? 30.248 -6.501 -34.678 1.00 82.75 311 ARG A C 1
ATOM 2664 O O . ARG A 1 311 ? 31.024 -6.794 -33.776 1.00 82.75 311 ARG A O 1
ATOM 2671 N N . LYS A 1 312 ? 30.029 -5.237 -35.053 1.00 84.19 312 LYS A N 1
ATOM 2672 C CA . LYS A 1 312 ? 30.761 -4.094 -34.479 1.00 84.19 312 LYS A CA 1
ATOM 2673 C C . LYS A 1 312 ? 30.563 -3.964 -32.970 1.00 84.19 312 LYS A C 1
ATOM 2675 O O . LYS A 1 312 ? 31.446 -3.468 -32.275 1.00 84.19 312 LYS A O 1
ATOM 2680 N N . LEU A 1 313 ? 29.396 -4.353 -32.455 1.00 80.50 313 LEU A N 1
ATOM 2681 C CA . LEU A 1 313 ? 29.126 -4.352 -31.019 1.00 80.50 313 LEU A CA 1
ATOM 2682 C C . LEU A 1 313 ? 29.836 -5.494 -30.301 1.00 80.50 313 LEU A C 1
ATOM 2684 O O . LEU A 1 313 ? 30.396 -5.246 -29.237 1.00 80.50 313 LEU A O 1
ATOM 2688 N N . TYR A 1 314 ? 29.862 -6.695 -30.880 1.00 81.00 314 TYR A N 1
ATOM 2689 C CA . TYR A 1 314 ? 30.649 -7.808 -30.352 1.00 81.00 314 TYR A CA 1
ATOM 2690 C C . TYR A 1 314 ? 32.149 -7.508 -30.380 1.00 81.00 314 TYR A C 1
ATOM 2692 O O . TYR A 1 314 ? 32.805 -7.698 -29.364 1.00 81.00 314 TYR A O 1
ATOM 2700 N N . GLU A 1 315 ? 32.682 -6.961 -31.473 1.00 83.06 315 GLU A N 1
ATOM 2701 C CA . GLU A 1 315 ? 34.087 -6.538 -31.571 1.00 83.06 315 GLU A CA 1
ATOM 2702 C C . GLU A 1 315 ? 34.446 -5.544 -30.462 1.00 83.06 315 GLU A C 1
ATOM 2704 O O . GLU A 1 315 ? 35.362 -5.791 -29.682 1.00 83.06 315 GLU A O 1
ATOM 2709 N N . LYS A 1 316 ? 33.650 -4.479 -30.294 1.00 81.25 316 LYS A N 1
ATOM 2710 C CA . LYS A 1 316 ? 33.837 -3.513 -29.200 1.00 81.25 316 LYS A CA 1
ATOM 2711 C C . LYS A 1 316 ? 33.672 -4.132 -27.813 1.00 81.25 316 LYS A C 1
ATOM 2713 O O . LYS A 1 316 ? 34.326 -3.699 -26.867 1.00 81.25 316 LYS A O 1
ATOM 2718 N N . TYR A 1 317 ? 32.782 -5.112 -27.666 1.00 78.25 317 TYR A N 1
ATOM 2719 C CA . TYR A 1 317 ? 32.590 -5.810 -26.397 1.00 78.25 317 TYR A CA 1
ATOM 2720 C C . TYR A 1 317 ? 33.834 -6.627 -26.029 1.00 78.25 317 TYR A C 1
ATOM 2722 O O . TYR A 1 317 ? 34.250 -6.632 -24.873 1.00 78.25 317 TYR A O 1
ATOM 2730 N N . LEU A 1 318 ? 34.449 -7.267 -27.021 1.00 78.56 318 LEU A N 1
ATOM 2731 C CA . LEU A 1 318 ? 35.660 -8.064 -26.866 1.00 78.56 318 LEU A CA 1
ATOM 2732 C C . LEU A 1 318 ? 36.912 -7.198 -26.686 1.00 78.56 318 LEU A C 1
ATOM 2734 O O . LEU A 1 318 ? 37.765 -7.557 -25.885 1.00 78.56 318 LEU A O 1
ATOM 2738 N N . GLU A 1 319 ? 36.997 -6.033 -27.335 1.00 79.38 319 GLU A N 1
ATOM 2739 C CA . GLU A 1 319 ? 38.043 -5.032 -27.062 1.00 79.38 319 GLU A CA 1
ATOM 2740 C C . GLU A 1 319 ? 37.993 -4.542 -25.609 1.00 79.38 319 GLU A C 1
ATOM 2742 O O . GLU A 1 319 ? 39.026 -4.334 -24.974 1.00 79.38 319 GLU A O 1
ATOM 2747 N N . TRP A 1 320 ? 36.782 -4.355 -25.076 1.00 72.81 320 TRP A N 1
ATOM 2748 C CA . TRP A 1 320 ? 36.569 -3.837 -23.727 1.00 72.81 320 TRP A CA 1
ATOM 2749 C C . TRP A 1 320 ? 36.654 -4.917 -22.636 1.00 72.81 320 TRP A C 1
ATOM 2751 O O . TRP A 1 320 ? 37.038 -4.631 -21.503 1.00 72.81 320 TRP A O 1
ATOM 2761 N N . SER A 1 321 ? 36.301 -6.165 -22.948 1.00 72.62 321 SER A N 1
ATOM 2762 C CA . SER A 1 321 ? 36.409 -7.313 -22.038 1.00 72.62 321 SER A CA 1
ATOM 2763 C C . SER A 1 321 ? 36.904 -8.569 -22.768 1.00 72.62 321 SER A C 1
ATOM 2765 O O . SER A 1 321 ? 36.108 -9.479 -23.026 1.00 72.62 321 SER A O 1
ATOM 2767 N N . PRO A 1 322 ? 38.219 -8.664 -23.047 1.00 74.94 322 PRO A N 1
ATOM 2768 C CA . PRO A 1 322 ? 38.808 -9.824 -23.722 1.00 74.94 322 PRO A CA 1
ATOM 2769 C C . PRO A 1 322 ? 38.659 -11.134 -22.935 1.00 74.94 322 PRO A C 1
ATOM 2771 O O . PRO A 1 322 ? 38.601 -12.211 -23.522 1.00 74.94 322 PRO A O 1
ATOM 2774 N N . GLU A 1 323 ? 38.544 -11.039 -21.609 1.00 74.81 323 GLU A N 1
ATOM 2775 C CA . GLU A 1 323 ? 38.465 -12.171 -20.673 1.00 74.81 323 GLU A CA 1
ATOM 2776 C C . GLU A 1 323 ? 37.106 -12.906 -20.728 1.00 74.81 323 GLU A C 1
ATOM 2778 O O . GLU A 1 323 ? 36.961 -14.037 -20.253 1.00 74.81 323 GLU A O 1
ATOM 2783 N N . ASN A 1 324 ? 36.084 -12.286 -21.330 1.00 75.56 324 ASN A N 1
ATOM 2784 C CA . ASN A 1 324 ? 34.703 -12.745 -21.237 1.00 75.56 324 ASN A CA 1
ATOM 2785 C C . ASN A 1 324 ? 34.353 -13.850 -22.248 1.00 75.56 324 ASN A C 1
ATOM 2787 O O . ASN A 1 324 ? 33.926 -13.592 -23.376 1.00 75.56 324 ASN A O 1
ATOM 2791 N N . CYS A 1 325 ? 34.399 -15.098 -21.787 1.00 73.75 325 CYS A N 1
ATOM 2792 C CA . CYS A 1 325 ? 34.066 -16.280 -22.586 1.00 73.75 325 CYS A CA 1
ATOM 2793 C C . CYS A 1 325 ? 32.615 -16.297 -23.112 1.00 73.75 325 CYS A C 1
ATOM 2795 O O . CYS A 1 325 ? 32.356 -16.854 -24.177 1.00 73.75 325 CYS A O 1
ATOM 2797 N N . TYR A 1 326 ? 31.661 -15.662 -22.416 1.00 78.00 326 TYR A N 1
ATOM 2798 C CA . TYR A 1 326 ? 30.267 -15.588 -22.876 1.00 78.00 326 TYR A CA 1
ATOM 2799 C C . TYR A 1 326 ? 30.123 -14.726 -24.135 1.00 78.00 326 TYR A C 1
ATOM 2801 O O . TYR A 1 326 ? 29.366 -15.081 -25.036 1.00 78.00 326 TYR A O 1
ATOM 2809 N N . ALA A 1 327 ? 30.853 -13.609 -24.212 1.00 78.81 327 ALA A N 1
ATOM 2810 C CA . ALA A 1 327 ? 30.836 -12.734 -25.382 1.00 78.81 327 ALA A CA 1
ATOM 2811 C C . ALA A 1 327 ? 31.422 -13.443 -26.608 1.00 78.81 327 ALA A C 1
ATOM 2813 O O . ALA A 1 327 ? 30.797 -13.432 -27.666 1.00 78.81 327 ALA A O 1
ATOM 2814 N N . TRP A 1 328 ? 32.559 -14.126 -26.432 1.00 81.81 328 TRP A N 1
ATOM 2815 C CA . TRP A 1 328 ? 33.180 -14.958 -27.464 1.00 81.81 328 TRP A CA 1
ATOM 2816 C C . TRP A 1 328 ? 32.229 -16.057 -27.954 1.00 81.81 328 TRP A C 1
ATOM 2818 O O . TRP A 1 328 ? 31.949 -16.144 -29.147 1.00 81.81 328 TRP A O 1
ATOM 2828 N N . SER A 1 329 ? 31.650 -16.838 -27.036 1.00 82.06 329 SER A N 1
ATOM 2829 C CA . SER A 1 329 ? 30.693 -17.899 -27.370 1.00 82.06 329 SER A CA 1
ATOM 2830 C C . SER A 1 329 ? 29.480 -17.351 -28.131 1.00 82.06 329 SER A C 1
ATOM 2832 O O . SER A 1 329 ? 29.167 -17.838 -29.216 1.00 82.06 329 SER A O 1
ATOM 2834 N N . LYS A 1 330 ? 28.847 -16.276 -27.647 1.00 82.38 330 LYS A N 1
ATOM 2835 C CA . LYS A 1 330 ? 27.679 -15.688 -28.316 1.00 82.38 330 LYS A CA 1
ATOM 2836 C C . LYS A 1 330 ? 28.002 -15.072 -29.675 1.00 82.38 330 LYS A C 1
ATOM 2838 O O . LYS A 1 330 ? 27.186 -15.192 -30.585 1.00 82.38 330 LYS A O 1
ATOM 2843 N N . TYR A 1 331 ? 29.186 -14.482 -29.845 1.00 83.06 331 TYR A N 1
ATOM 2844 C CA . TYR A 1 331 ? 29.611 -13.975 -31.148 1.00 83.06 331 TYR A CA 1
ATOM 2845 C C . TYR A 1 331 ? 29.798 -15.117 -32.157 1.00 83.06 331 TYR A C 1
ATOM 2847 O O . TYR A 1 331 ? 29.338 -15.036 -33.293 1.00 83.06 331 TYR A O 1
ATOM 2855 N N . THR A 1 332 ? 30.385 -16.236 -31.720 1.00 82.38 332 THR A N 1
ATOM 2856 C CA . THR A 1 332 ? 30.533 -17.420 -32.581 1.00 82.38 332 THR A CA 1
ATOM 2857 C C . THR A 1 332 ? 29.200 -18.095 -32.904 1.00 82.38 332 THR A C 1
ATOM 2859 O O . THR A 1 332 ? 29.026 -18.574 -34.022 1.00 82.38 332 THR A O 1
ATOM 2862 N N . GLU A 1 333 ? 28.250 -18.135 -31.963 1.00 84.25 333 GLU A N 1
ATOM 2863 C CA . GLU A 1 333 ? 26.893 -18.639 -32.208 1.00 84.25 333 GLU A CA 1
ATOM 2864 C C . GLU A 1 333 ? 26.162 -17.790 -33.253 1.00 84.25 333 GLU A C 1
ATOM 2866 O O . GLU A 1 333 ? 25.495 -18.351 -34.122 1.00 84.25 333 GLU A O 1
ATOM 2871 N N . LEU A 1 334 ? 26.335 -16.463 -33.215 1.00 83.75 334 LEU A N 1
ATOM 2872 C CA . LEU A 1 334 ? 25.788 -15.564 -34.228 1.00 83.75 334 LEU A CA 1
ATOM 2873 C C . LEU A 1 334 ? 26.350 -15.884 -35.620 1.00 83.75 334 LEU A C 1
ATOM 2875 O O . LEU A 1 334 ? 25.573 -16.144 -36.534 1.00 83.75 334 LEU A O 1
ATOM 2879 N N . GLU A 1 335 ? 27.674 -15.939 -35.786 1.00 84.88 335 GLU A N 1
ATOM 2880 C CA . GLU A 1 335 ? 28.280 -16.235 -37.098 1.00 84.88 335 GLU A CA 1
ATOM 2881 C C . GLU A 1 335 ? 27.952 -17.657 -37.588 1.00 84.88 335 GLU A C 1
ATOM 2883 O O . GLU A 1 335 ? 27.732 -17.868 -38.780 1.00 84.88 335 GLU A O 1
ATOM 2888 N N . LYS A 1 336 ? 27.815 -18.632 -36.674 1.00 83.25 336 LYS A N 1
ATOM 2889 C CA . LYS A 1 336 ? 27.298 -19.973 -37.005 1.00 83.25 336 LYS A CA 1
ATOM 2890 C C . LYS A 1 336 ? 25.852 -19.928 -37.499 1.00 83.25 336 LYS A C 1
ATOM 2892 O O . LYS A 1 336 ? 25.523 -20.642 -38.439 1.00 83.25 336 LYS A O 1
ATOM 2897 N N . SER A 1 337 ? 24.991 -19.110 -36.887 1.00 82.62 337 SER A N 1
ATOM 2898 C CA . SER A 1 337 ? 23.591 -18.961 -37.319 1.00 82.62 337 SER A CA 1
ATOM 2899 C C . SER A 1 337 ? 23.450 -18.314 -38.702 1.00 82.62 337 SER A C 1
ATOM 2901 O O . SER A 1 337 ? 22.436 -18.508 -39.367 1.00 82.62 337 SER A O 1
ATOM 2903 N N . LEU A 1 338 ? 24.485 -17.595 -39.144 1.00 83.38 338 LEU A N 1
ATOM 2904 C CA . LEU A 1 338 ? 24.592 -16.961 -40.460 1.00 83.38 338 LEU A CA 1
ATOM 2905 C C . LEU A 1 338 ? 25.323 -17.833 -41.497 1.00 83.38 338 LEU A C 1
ATOM 2907 O O . LEU A 1 338 ? 25.546 -17.383 -42.616 1.00 83.38 338 LEU A O 1
ATOM 2911 N N . ASP A 1 339 ? 25.697 -19.064 -41.129 1.00 82.44 339 ASP A N 1
ATOM 2912 C CA . ASP A 1 339 ? 26.470 -20.019 -41.941 1.00 82.44 339 ASP A CA 1
ATOM 2913 C C . ASP A 1 339 ? 27.892 -19.538 -42.326 1.00 82.44 339 ASP A C 1
ATOM 2915 O O . ASP A 1 339 ? 28.577 -20.122 -43.169 1.00 82.44 339 ASP A O 1
ATOM 2919 N N . GLU A 1 340 ? 28.409 -18.506 -41.649 1.00 85.31 340 GLU A N 1
ATOM 2920 C CA . GLU A 1 340 ? 29.764 -17.970 -41.840 1.00 85.31 340 GLU A CA 1
ATOM 2921 C C . GLU A 1 340 ? 30.795 -18.744 -40.998 1.00 85.31 340 GLU A C 1
ATOM 2923 O O . GLU A 1 340 ? 31.464 -18.231 -40.093 1.00 85.31 340 GLU A O 1
ATOM 2928 N N . THR A 1 341 ? 30.931 -20.035 -41.302 1.00 79.62 341 THR A N 1
ATOM 2929 C CA . THR A 1 341 ? 31.738 -20.981 -40.511 1.00 79.62 341 THR A CA 1
ATOM 2930 C C . THR A 1 341 ? 33.229 -20.630 -40.427 1.00 79.62 341 THR A C 1
ATOM 2932 O O . THR A 1 341 ? 33.861 -20.902 -39.405 1.00 79.62 341 THR A O 1
ATOM 2935 N N . GLU A 1 342 ? 33.802 -19.998 -41.455 1.00 80.62 342 GLU A N 1
ATOM 2936 C CA . GLU A 1 342 ? 35.204 -19.558 -41.449 1.00 80.62 342 GLU A CA 1
ATOM 2937 C C . GLU A 1 342 ? 35.447 -18.414 -40.459 1.00 80.62 342 GLU A C 1
ATOM 2939 O O . GLU A 1 342 ? 36.438 -18.429 -39.727 1.00 80.62 342 GLU A O 1
ATOM 2944 N N . ARG A 1 343 ? 34.511 -17.462 -40.361 1.00 79.75 343 ARG A N 1
ATOM 2945 C CA . ARG A 1 343 ? 34.601 -16.368 -39.384 1.00 79.75 343 ARG A CA 1
ATOM 2946 C C . ARG A 1 343 ? 34.399 -16.871 -37.967 1.00 79.75 343 ARG A C 1
ATOM 2948 O O . ARG A 1 343 ? 35.159 -16.496 -37.080 1.00 79.75 343 ARG A O 1
ATOM 2955 N N . ALA A 1 344 ? 33.445 -17.779 -37.765 1.00 80.38 344 ALA A N 1
ATOM 2956 C CA . ALA A 1 344 ? 33.251 -18.420 -36.468 1.00 80.38 344 ALA A CA 1
ATOM 2957 C C . ALA A 1 344 ? 34.536 -19.121 -35.983 1.00 80.38 344 ALA A C 1
ATOM 2959 O O . ALA A 1 344 ? 34.896 -18.993 -34.814 1.00 80.38 344 ALA A O 1
ATOM 2960 N N . ARG A 1 345 ? 35.262 -19.810 -36.877 1.00 80.56 345 ARG A N 1
ATOM 2961 C CA . ARG A 1 345 ? 36.564 -20.428 -36.560 1.00 80.56 345 ARG A CA 1
ATOM 2962 C C . ARG A 1 345 ? 37.626 -19.391 -36.205 1.00 80.56 345 ARG A C 1
ATOM 2964 O O . ARG A 1 345 ? 38.267 -19.542 -35.171 1.00 80.56 345 ARG A O 1
ATOM 2971 N N . ALA A 1 346 ? 37.753 -18.325 -36.994 1.00 83.38 346 ALA A N 1
ATOM 2972 C CA . ALA A 1 346 ? 38.702 -17.249 -36.715 1.00 83.38 346 ALA A CA 1
ATOM 2973 C C . ALA A 1 346 ? 38.454 -16.596 -35.340 1.00 83.38 346 ALA A C 1
ATOM 2975 O O . ALA A 1 346 ? 39.394 -16.318 -34.600 1.00 83.38 346 ALA A O 1
ATOM 2976 N N . ILE A 1 347 ? 37.187 -16.408 -34.956 1.00 81.94 347 ILE A N 1
ATOM 2977 C CA . ILE A 1 347 ? 36.812 -15.867 -33.641 1.00 81.94 347 ILE A CA 1
ATOM 2978 C C . ILE A 1 347 ? 37.200 -16.837 -32.511 1.00 81.94 347 ILE A C 1
ATOM 2980 O O . ILE A 1 347 ? 37.730 -16.395 -31.494 1.00 81.94 347 ILE A O 1
ATOM 2984 N N . PHE A 1 348 ? 36.996 -18.150 -32.679 1.00 79.50 348 PHE A N 1
ATOM 2985 C CA . PHE A 1 348 ? 37.450 -19.148 -31.698 1.00 79.50 348 PHE A CA 1
ATOM 2986 C C . PHE A 1 348 ? 38.976 -19.188 -31.562 1.00 79.50 348 PHE A C 1
ATOM 2988 O O . PHE A 1 348 ? 39.483 -19.270 -30.446 1.00 79.50 348 PHE A O 1
ATOM 2995 N N . GLU A 1 349 ? 39.713 -19.096 -32.669 1.00 79.56 349 GLU A N 1
ATOM 2996 C CA . GLU A 1 349 ? 41.179 -19.037 -32.651 1.00 79.56 349 GLU A CA 1
ATOM 2997 C C . GLU A 1 349 ? 41.682 -17.796 -31.898 1.00 79.56 349 GLU A C 1
ATOM 2999 O O . GLU A 1 349 ? 42.579 -17.903 -31.059 1.00 79.56 349 GLU A O 1
ATOM 3004 N N . LEU A 1 350 ? 41.050 -16.637 -32.121 1.00 81.94 350 LEU A N 1
ATOM 3005 C CA . LEU A 1 350 ? 41.338 -15.402 -31.385 1.00 81.94 350 LEU A CA 1
ATOM 3006 C C . LEU A 1 350 ? 41.006 -15.509 -29.893 1.00 81.94 350 LEU A C 1
ATOM 3008 O O . LEU A 1 350 ? 41.745 -14.960 -29.074 1.00 81.94 350 LEU A O 1
ATOM 3012 N N . ALA A 1 351 ? 39.931 -16.220 -29.541 1.00 76.88 351 ALA A N 1
ATOM 3013 C CA . ALA A 1 351 ? 39.547 -16.461 -28.154 1.00 76.88 351 ALA A CA 1
ATOM 3014 C C . ALA A 1 351 ? 40.561 -17.367 -27.435 1.00 76.88 351 ALA A C 1
ATOM 3016 O O . ALA A 1 351 ? 40.965 -17.069 -26.316 1.00 76.88 351 ALA A O 1
ATOM 3017 N N . ILE A 1 352 ? 41.020 -18.442 -28.089 1.00 76.75 352 ILE A N 1
ATOM 3018 C CA . ILE A 1 352 ? 42.011 -19.388 -27.540 1.00 76.75 352 ILE A CA 1
ATOM 3019 C C . ILE A 1 352 ? 43.390 -18.729 -27.382 1.00 76.75 352 ILE A C 1
ATOM 3021 O O . ILE A 1 352 ? 44.146 -19.089 -26.482 1.00 76.75 352 ILE A O 1
ATOM 3025 N N . ALA A 1 353 ? 43.715 -17.750 -28.230 1.00 77.62 353 ALA A N 1
ATOM 3026 C CA . ALA A 1 353 ? 44.961 -16.994 -28.150 1.00 77.62 353 ALA A CA 1
ATOM 3027 C C . ALA A 1 353 ? 45.006 -15.977 -26.988 1.00 77.62 353 ALA A C 1
ATOM 3029 O O . ALA A 1 353 ? 46.069 -15.401 -26.737 1.00 77.62 353 ALA A O 1
ATOM 3030 N N . GLN A 1 354 ? 43.891 -15.730 -26.282 1.00 76.88 354 GLN A N 1
ATOM 3031 C CA . GLN A 1 354 ? 43.867 -14.789 -25.160 1.00 76.88 354 GLN A CA 1
ATOM 3032 C C . GLN A 1 354 ? 44.578 -15.356 -23.915 1.00 76.88 354 GLN A C 1
ATOM 3034 O O . GLN A 1 354 ? 44.371 -16.515 -23.556 1.00 76.88 354 GLN A O 1
ATOM 3039 N N . PRO A 1 355 ? 45.388 -14.542 -23.209 1.00 65.56 355 PRO A N 1
ATOM 3040 C CA . PRO A 1 355 ? 46.193 -15.001 -22.076 1.00 65.56 355 PRO A CA 1
ATOM 3041 C C . PRO A 1 355 ? 45.391 -15.227 -20.783 1.00 65.56 355 PRO A C 1
ATOM 3043 O O . PRO A 1 355 ? 45.856 -15.955 -19.907 1.00 65.56 355 PRO A O 1
ATOM 3046 N N . ILE A 1 356 ? 44.218 -14.599 -20.637 1.00 66.31 356 ILE A N 1
ATOM 3047 C CA . ILE A 1 356 ? 43.355 -14.678 -19.449 1.00 66.31 356 ILE A CA 1
ATOM 3048 C C . ILE A 1 356 ? 41.906 -14.824 -19.930 1.00 66.31 356 ILE A C 1
ATOM 3050 O O . ILE A 1 356 ? 41.436 -14.022 -20.733 1.00 66.31 356 ILE A O 1
ATOM 3054 N N . LEU A 1 357 ? 41.214 -15.861 -19.456 1.00 70.88 357 LEU A N 1
ATOM 3055 C CA . LEU A 1 357 ? 39.833 -16.197 -19.810 1.00 70.88 357 LEU A CA 1
ATOM 3056 C C . LEU A 1 357 ? 39.064 -16.584 -18.536 1.00 70.88 357 LEU A C 1
ATOM 3058 O O . LEU A 1 357 ? 39.563 -17.392 -17.754 1.00 70.88 357 LEU A O 1
ATOM 3062 N N . ASP A 1 358 ? 37.852 -16.048 -18.351 1.00 65.62 358 ASP A N 1
ATOM 3063 C CA . ASP A 1 358 ? 37.008 -16.280 -17.161 1.00 65.62 358 ASP A CA 1
ATOM 3064 C C . ASP A 1 358 ? 36.642 -17.772 -16.975 1.00 65.62 358 ASP A C 1
ATOM 3066 O O . ASP A 1 358 ? 36.811 -18.341 -15.899 1.00 65.62 358 ASP A O 1
ATOM 3070 N N . LEU A 1 359 ? 36.111 -18.417 -18.024 1.00 65.69 359 LEU A N 1
ATOM 3071 C CA . LEU A 1 359 ? 35.584 -19.793 -18.008 1.00 65.69 359 LEU A CA 1
ATOM 3072 C C . LEU A 1 359 ? 35.932 -20.519 -19.326 1.00 65.69 359 LEU A C 1
ATOM 3074 O O . LEU A 1 359 ? 35.066 -20.677 -20.194 1.00 65.69 359 LEU A O 1
ATOM 3078 N N . PRO A 1 360 ? 37.184 -20.983 -19.494 1.00 63.19 360 PRO A N 1
ATOM 3079 C CA . PRO A 1 360 ? 37.664 -21.570 -20.751 1.00 63.19 360 PRO A CA 1
ATOM 3080 C C . PRO A 1 360 ? 36.873 -22.810 -21.201 1.00 63.19 360 PRO A C 1
ATOM 3082 O O . PRO A 1 360 ? 36.696 -23.039 -22.395 1.00 63.19 360 PRO A O 1
ATOM 3085 N N . GLU A 1 361 ? 36.324 -23.577 -20.251 1.00 62.94 361 GLU A N 1
ATOM 3086 C CA . GLU A 1 361 ? 35.540 -24.794 -20.515 1.00 62.94 361 GLU A CA 1
ATOM 3087 C C . GLU A 1 361 ? 34.291 -24.555 -21.380 1.00 62.94 361 GLU A C 1
ATOM 3089 O O . GLU A 1 361 ? 33.826 -25.476 -22.050 1.00 62.94 361 GLU A O 1
ATOM 3094 N N . PHE A 1 362 ? 33.742 -23.335 -21.381 1.00 60.53 362 PHE A N 1
ATOM 3095 C CA . PHE A 1 362 ? 32.591 -22.968 -22.214 1.00 60.53 362 PHE A CA 1
ATOM 3096 C C . PHE A 1 362 ? 32.953 -22.722 -23.683 1.00 60.53 362 PHE A C 1
ATOM 3098 O O . PHE A 1 362 ? 32.068 -22.791 -24.529 1.00 60.53 362 PHE A O 1
ATOM 3105 N N . LEU A 1 363 ? 34.219 -22.422 -23.985 1.00 61.62 363 LEU A N 1
ATOM 3106 C CA . LEU A 1 363 ? 34.707 -22.207 -25.353 1.00 61.62 363 LEU A CA 1
ATOM 3107 C C . LEU A 1 363 ? 35.244 -23.492 -25.993 1.00 61.62 363 LEU A C 1
ATOM 3109 O O . LEU A 1 363 ? 35.344 -23.568 -27.213 1.00 61.62 363 LEU A O 1
ATOM 3113 N N . TRP A 1 364 ? 35.614 -24.479 -25.171 1.00 62.50 364 TRP A N 1
ATOM 3114 C CA . TRP A 1 364 ? 36.167 -25.765 -25.612 1.00 62.50 364 TRP A CA 1
ATOM 3115 C C . TRP A 1 364 ? 35.111 -26.860 -25.839 1.00 62.50 364 TRP A C 1
ATOM 3117 O O . TRP A 1 364 ? 35.458 -27.935 -26.329 1.00 62.50 364 TRP A O 1
ATOM 3127 N N . LYS A 1 365 ? 33.851 -26.605 -25.467 1.00 53.59 365 LYS A N 1
ATOM 3128 C CA . LYS A 1 365 ? 32.684 -27.425 -25.828 1.00 53.59 365 LYS A CA 1
ATOM 3129 C C . LYS A 1 365 ? 32.078 -26.927 -27.130 1.00 53.59 365 LYS A C 1
ATOM 3131 O O . LYS A 1 365 ? 31.651 -27.793 -27.923 1.00 53.59 365 LYS A O 1
#